Protein AF-A0A2S8F6R2-F1 (afdb_monomer)

pLDDT: mean 80.45, std 14.24, range [34.16, 96.56]

Organism: NCBI:txid124

Solvent-accessible surface area (backbone atoms only — not comparable to full-atom values): 13365 Å² total; per-residue (Å²): 133,87,76,82,74,72,84,76,57,43,38,61,32,48,63,32,41,79,46,94,55,20,59,65,24,49,53,52,47,49,57,50,33,59,76,77,39,70,86,57,85,72,84,76,94,60,59,67,66,36,65,48,80,45,80,49,92,98,43,44,41,36,42,38,22,19,43,91,84,46,80,76,32,35,37,45,46,37,28,36,61,67,45,47,78,42,73,46,61,96,62,60,44,61,36,51,95,82,35,47,77,44,57,53,79,76,81,82,58,41,21,42,36,41,69,46,76,52,68,39,51,29,91,94,37,79,88,42,76,29,25,41,31,41,34,42,34,34,26,47,74,60,91,79,35,62,34,48,33,29,34,41,33,29,25,88,67,45,68,53,79,68,46,55,47,75,49,80,44,70,91,53,101,48,34,30,42,31,36,22,39,58,91,44,94,58,64,80,45,61,33,38,54,34,78,93,77,73,41,48,54,57,68,50,62,35,82,91,76,31,30,39,34,36,57,28,75,74,58,65,83,79,41,50,81,49,50,52,58,81,76,74,82,128

InterPro domains:
  IPR028994 Integrin alpha, N-terminal [SSF69318] (51-135)

Nearest PDB structures (foldseek):
  5ezn-assembly2_G  TM=2.693E-01  e=4.589E-01  Plasmodium falciparum 3D7
  8chv-assembly1_A  TM=2.419E-01  e=1.115E+00  Homo sapiens

Radius of gyration: 20.23 Å; Cα contacts (8 Å, |Δi|>4): 463; chains: 1; bounding box: 57×32×63 Å

Mean predicted aligned error: 8.48 Å

Foldseek 3Di:
DDDPPDPDQLLVLLVCCPDPCNQVSLVNLQVVCVVPVVPALRDPPFGFPDWDWDDDPPWIKIWTDTDDDDHPFFFIWIATSSSDTQQAVVNPRGHDPVWDWADQQPPRFTWIFDWDFDWPADPVGNVHTDDGKIKTFTFTRDNVRWTLKIKIFQCVQCVPVQFKDWDWDPVDPHIKIFMDTNPDPDGPWIWTHDNVVRHTPGDQDAVVNRMGMDGTDDDVVRCCVSRDGPPPDD

Structure (mmCIF, N/CA/C/O backbone):
data_AF-A0A2S8F6R2-F1
#
_entry.id   AF-A0A2S8F6R2-F1
#
loop_
_atom_site.group_PDB
_atom_site.id
_atom_site.type_symbol
_atom_site.label_atom_id
_atom_site.label_alt_id
_atom_site.label_comp_id
_atom_site.label_asym_id
_atom_site.label_entity_id
_atom_site.label_seq_id
_atom_site.pdbx_PDB_ins_code
_atom_site.Cartn_x
_atom_site.Cartn_y
_atom_site.Cartn_z
_atom_site.occupancy
_atom_site.B_iso_or_equiv
_atom_site.auth_seq_id
_atom_site.auth_comp_id
_atom_site.auth_asym_id
_atom_site.auth_atom_id
_atom_site.pdbx_PDB_model_num
ATOM 1 N N . MET A 1 1 ? -1.418 -7.770 41.730 1.00 36.41 1 MET A N 1
ATOM 2 C CA . MET A 1 1 ? -2.292 -6.612 41.463 1.00 36.41 1 MET A CA 1
ATOM 3 C C . MET A 1 1 ? -3.294 -7.073 40.424 1.00 36.41 1 MET A C 1
ATOM 5 O O . MET A 1 1 ? -2.872 -7.394 39.326 1.00 36.41 1 MET A O 1
ATOM 9 N N . ASN A 1 2 ? -4.564 -7.228 40.801 1.00 35.25 2 ASN A N 1
ATOM 10 C CA . ASN A 1 2 ? -5.636 -7.590 39.874 1.00 35.25 2 ASN A CA 1
ATOM 11 C C . ASN A 1 2 ? -6.095 -6.315 39.169 1.00 35.25 2 ASN A C 1
ATOM 13 O O . ASN A 1 2 ? -6.869 -5.546 39.738 1.00 35.25 2 ASN A O 1
ATOM 17 N N . THR A 1 3 ? -5.603 -6.070 37.960 1.00 41.91 3 THR A N 1
ATOM 18 C CA . THR A 1 3 ? -6.272 -5.152 37.042 1.00 41.91 3 THR A CA 1
ATOM 19 C C . THR A 1 3 ? -7.443 -5.911 36.448 1.00 41.91 3 THR A C 1
ATOM 21 O O . THR A 1 3 ? -7.275 -6.893 35.735 1.00 41.91 3 THR A O 1
ATOM 24 N N . ASN A 1 4 ? -8.637 -5.492 36.839 1.00 41.50 4 ASN A N 1
ATOM 25 C CA . ASN A 1 4 ? -9.898 -5.941 36.286 1.00 41.50 4 ASN A CA 1
ATOM 26 C C . ASN A 1 4 ? -9.944 -5.454 34.824 1.00 41.50 4 ASN A C 1
ATOM 28 O O . ASN A 1 4 ? -10.427 -4.354 34.561 1.00 41.50 4 ASN A O 1
ATOM 32 N N . THR A 1 5 ? -9.347 -6.198 33.889 1.00 53.41 5 THR A N 1
ATOM 33 C CA . THR A 1 5 ? -9.513 -5.953 32.456 1.00 53.41 5 THR A CA 1
ATOM 34 C C . THR A 1 5 ? -10.952 -6.313 32.133 1.00 53.41 5 THR A C 1
ATOM 36 O O . THR A 1 5 ? -11.321 -7.479 32.001 1.00 53.41 5 THR A O 1
ATOM 39 N N . ALA A 1 6 ? -11.820 -5.303 32.100 1.00 59.00 6 ALA A N 1
ATOM 40 C CA . ALA A 1 6 ? -13.115 -5.468 31.469 1.00 59.00 6 ALA A CA 1
ATOM 41 C C . ALA A 1 6 ? -12.852 -6.044 30.073 1.00 59.00 6 ALA A C 1
ATOM 43 O O . ALA A 1 6 ? -12.057 -5.474 29.328 1.00 59.00 6 ALA A O 1
ATOM 44 N N . SER A 1 7 ? -13.460 -7.192 29.759 1.00 76.75 7 SER A N 1
ATOM 45 C CA . SER A 1 7 ? -13.408 -7.776 28.420 1.00 76.75 7 SER A CA 1
ATOM 46 C C . SER A 1 7 ? -13.854 -6.701 27.439 1.00 76.75 7 SER A C 1
ATOM 48 O O . SER A 1 7 ? -15.033 -6.343 27.420 1.00 76.75 7 SER A O 1
ATOM 50 N N . ILE A 1 8 ? -12.915 -6.134 26.685 1.00 89.19 8 ILE A N 1
ATOM 51 C CA . ILE A 1 8 ? -13.262 -5.149 25.671 1.00 89.19 8 ILE A CA 1
ATOM 52 C C . ILE A 1 8 ? -13.986 -5.869 24.531 1.00 89.19 8 ILE A C 1
ATOM 54 O O . ILE A 1 8 ? -13.706 -7.036 24.251 1.00 89.19 8 ILE A O 1
ATOM 58 N N . ASP A 1 9 ? -14.913 -5.180 23.875 1.00 93.94 9 ASP A N 1
ATOM 59 C CA . ASP A 1 9 ? -15.444 -5.620 22.588 1.00 93.94 9 ASP A CA 1
ATOM 60 C C . ASP A 1 9 ? -14.646 -4.897 21.492 1.00 93.94 9 ASP A C 1
ATOM 62 O O . ASP A 1 9 ? -14.840 -3.690 21.306 1.00 93.94 9 ASP A O 1
ATOM 66 N N . PRO A 1 10 ? -13.721 -5.581 20.793 1.00 94.69 10 PRO A N 1
ATOM 67 C CA . PRO A 1 10 ? -12.859 -4.933 19.811 1.00 94.69 10 PRO A CA 1
ATOM 68 C C . PRO A 1 10 ? -13.657 -4.308 18.657 1.00 94.69 10 PRO A C 1
ATOM 70 O O . PRO A 1 10 ? -13.281 -3.245 18.168 1.00 94.69 10 PRO A O 1
ATOM 73 N N . SER A 1 11 ? -14.811 -4.872 18.289 1.00 94.75 11 SER A N 1
ATOM 74 C CA . SER A 1 11 ? -15.668 -4.313 17.231 1.00 94.75 11 SER A CA 1
ATOM 75 C C . SER A 1 11 ? -16.268 -2.966 17.655 1.00 94.75 11 SER A C 1
ATOM 77 O O . SER A 1 11 ? -16.367 -2.026 16.863 1.00 94.75 11 SER A O 1
ATOM 79 N N . LEU A 1 12 ? -16.631 -2.840 18.936 1.00 95.19 12 LEU A N 1
ATOM 80 C CA . LEU A 1 12 ? -17.128 -1.586 19.501 1.00 95.19 12 LEU A CA 1
ATOM 81 C C . LEU A 1 12 ? -16.026 -0.523 19.584 1.00 95.19 12 LEU A C 1
ATOM 83 O O . LEU A 1 12 ? -16.288 0.654 19.333 1.00 95.19 12 LEU A O 1
ATOM 87 N N . GLU A 1 13 ? -14.801 -0.915 19.938 1.00 96.31 13 GLU A N 1
ATOM 88 C CA . GLU A 1 13 ? -13.676 0.023 19.979 1.00 96.31 13 GLU A CA 1
ATOM 89 C C . GLU A 1 13 ? -13.278 0.503 18.582 1.00 96.31 13 GLU A C 1
ATOM 91 O O . GLU A 1 13 ? -13.005 1.689 18.408 1.00 96.31 13 GLU A O 1
ATOM 96 N N . VAL A 1 14 ? -13.348 -0.359 17.565 1.00 95.94 14 VAL A N 1
ATOM 97 C CA . VAL A 1 14 ? -13.156 0.049 16.167 1.00 95.94 14 VAL A CA 1
ATOM 98 C C . VAL A 1 14 ? -14.156 1.126 15.753 1.00 95.94 14 VAL A C 1
ATOM 100 O O . VAL A 1 14 ? -13.766 2.142 15.181 1.00 95.94 14 VAL A O 1
ATOM 103 N N . ALA A 1 15 ? -15.437 0.975 16.101 1.00 94.75 15 ALA A N 1
ATOM 104 C CA . ALA A 1 15 ? -16.441 1.995 15.802 1.00 94.75 15 ALA A CA 1
ATOM 105 C C . ALA A 1 15 ? -16.117 3.360 16.450 1.00 94.75 15 ALA A C 1
ATOM 107 O O . ALA A 1 15 ? -16.406 4.409 15.870 1.00 94.75 15 ALA A O 1
ATOM 108 N N . ARG A 1 16 ? -15.469 3.361 17.624 1.00 96.56 16 ARG A N 1
ATOM 109 C CA . ARG A 1 16 ? -15.026 4.574 18.337 1.00 96.56 16 ARG A CA 1
ATOM 110 C C . ARG A 1 16 ? -13.774 5.222 17.738 1.00 96.56 16 ARG A C 1
ATOM 112 O O . ARG A 1 16 ? -13.464 6.360 18.075 1.00 96.56 16 ARG A O 1
ATOM 119 N N . LEU A 1 17 ? -13.065 4.570 16.816 1.00 94.94 17 LEU A N 1
ATOM 120 C CA . LEU A 1 17 ? -11.937 5.200 16.115 1.00 94.94 17 LEU A CA 1
ATOM 121 C C . LEU A 1 17 ? -12.374 6.393 15.247 1.00 94.94 17 LEU A C 1
ATOM 123 O O . LEU A 1 17 ? -11.580 7.295 14.985 1.00 94.94 17 LEU A O 1
ATOM 127 N N . LEU A 1 18 ? -13.643 6.432 14.833 1.00 95.06 18 LEU A N 1
ATOM 128 C CA . LEU A 1 18 ? -14.213 7.526 14.040 1.00 95.06 18 LEU A CA 1
ATOM 129 C C . LEU A 1 18 ? -14.771 8.678 14.893 1.00 95.06 18 LEU A C 1
ATOM 131 O O . LEU A 1 18 ? -15.267 9.664 14.349 1.00 95.06 18 LEU A O 1
ATOM 135 N N . THR A 1 19 ? -14.698 8.585 16.221 1.00 94.56 19 THR A N 1
ATOM 136 C CA . THR A 1 19 ? -15.265 9.572 17.148 1.00 94.56 19 THR A CA 1
ATOM 137 C C . THR A 1 19 ? -14.156 10.405 17.818 1.00 94.56 19 THR A C 1
ATOM 139 O O . THR A 1 19 ? -12.962 10.214 17.537 1.00 94.56 19 THR A O 1
ATOM 142 N N . PRO A 1 20 ? -14.496 11.385 18.678 1.00 94.50 20 PRO A N 1
ATOM 143 C CA . PRO A 1 20 ? -13.504 12.084 19.497 1.00 94.50 20 PRO A CA 1
ATOM 144 C C . PRO A 1 20 ? -12.752 11.166 20.477 1.00 94.50 20 PRO A C 1
ATOM 146 O O . PRO A 1 20 ? -11.637 11.487 20.872 1.00 94.50 20 PRO A O 1
ATOM 149 N N . GLU A 1 21 ? -13.309 10.004 20.835 1.00 94.31 21 GLU A N 1
ATOM 150 C CA . GLU A 1 21 ? -12.678 9.025 21.733 1.00 94.31 21 GLU A CA 1
ATOM 151 C C . GLU A 1 21 ? -11.607 8.142 21.058 1.00 94.31 21 GLU A C 1
ATOM 153 O O . GLU A 1 21 ? -11.100 7.207 21.687 1.00 94.31 21 GLU A O 1
ATOM 158 N N . ARG A 1 22 ? -11.239 8.428 19.799 1.00 93.25 22 ARG A N 1
ATOM 159 C CA . ARG A 1 22 ? -10.349 7.587 18.978 1.00 93.25 22 ARG A CA 1
ATOM 160 C C . ARG A 1 22 ? -9.043 7.188 19.656 1.00 93.25 22 ARG A C 1
ATOM 162 O O . ARG A 1 22 ? -8.632 6.042 19.533 1.00 93.25 22 ARG A O 1
ATOM 169 N N . GLN A 1 23 ? -8.407 8.105 20.388 1.00 93.00 23 GLN A N 1
ATOM 170 C CA . GLN A 1 23 ? -7.115 7.848 21.023 1.00 93.00 23 GLN A CA 1
ATOM 171 C C . GLN A 1 23 ? -7.257 6.777 22.111 1.00 93.00 23 GLN A C 1
ATOM 173 O O . GLN A 1 23 ? -6.536 5.784 22.111 1.00 93.00 23 GLN A O 1
ATOM 178 N N . SER A 1 24 ? -8.251 6.925 22.990 1.00 93.94 24 SER A N 1
ATOM 179 C CA . SER A 1 24 ? -8.519 5.942 24.043 1.00 93.94 24 SER A CA 1
ATOM 180 C C . SER A 1 24 ? -9.049 4.617 23.488 1.00 93.94 24 SER A C 1
ATOM 182 O O . SER A 1 24 ? -8.791 3.567 24.069 1.00 93.94 24 SER A O 1
ATOM 184 N N . ALA A 1 25 ? -9.801 4.645 22.382 1.00 94.56 25 ALA A N 1
ATOM 185 C CA . ALA A 1 25 ? -10.230 3.431 21.688 1.00 94.56 25 ALA A CA 1
ATOM 186 C C . ALA A 1 25 ? -9.036 2.671 21.092 1.00 94.56 25 ALA A C 1
ATOM 188 O O . ALA A 1 25 ? -8.913 1.465 21.298 1.00 94.56 25 ALA A O 1
ATOM 189 N N . TYR A 1 26 ? -8.115 3.385 20.438 1.00 92.88 26 TYR A N 1
ATOM 190 C CA . TYR A 1 26 ? -6.874 2.823 19.916 1.00 92.88 26 TYR A CA 1
ATOM 191 C C . TYR A 1 26 ? -6.009 2.214 21.024 1.00 92.88 26 TYR A C 1
ATOM 193 O O . TYR A 1 26 ? -5.506 1.109 20.866 1.00 92.88 26 TYR A O 1
ATOM 201 N N . GLU A 1 27 ? -5.868 2.881 22.171 1.00 92.19 27 GLU A N 1
ATOM 202 C CA . GLU A 1 27 ? -5.110 2.353 23.313 1.00 92.19 27 GLU A CA 1
ATOM 203 C C . GLU A 1 27 ? -5.687 1.036 23.847 1.00 92.19 27 GLU A C 1
ATOM 205 O O . GLU A 1 27 ? -4.926 0.095 24.077 1.00 92.19 27 GLU A O 1
ATOM 210 N N . ARG A 1 28 ? -7.018 0.930 23.964 1.00 93.19 28 ARG A N 1
ATOM 211 C CA . ARG A 1 28 ? -7.691 -0.317 24.366 1.00 93.19 28 ARG A CA 1
ATOM 212 C C . ARG A 1 28 ? -7.526 -1.421 23.325 1.00 93.19 28 ARG A C 1
ATOM 214 O O . ARG A 1 28 ? -7.197 -2.550 23.681 1.00 93.19 28 ARG A O 1
ATOM 221 N N . LEU A 1 29 ? -7.710 -1.101 22.043 1.00 93.06 29 LEU A N 1
ATOM 222 C CA . LEU A 1 29 ? -7.451 -2.044 20.951 1.00 93.06 29 LEU A CA 1
ATOM 223 C C . LEU A 1 29 ? -6.006 -2.536 20.977 1.00 93.06 29 LEU A C 1
ATOM 225 O O . LEU A 1 29 ? -5.766 -3.729 20.833 1.00 93.06 29 LEU A O 1
ATOM 229 N N . ARG A 1 30 ? -5.053 -1.640 21.236 1.00 90.19 30 ARG A N 1
ATOM 230 C CA . ARG A 1 30 ? -3.633 -1.963 21.333 1.00 90.19 30 ARG A CA 1
ATOM 231 C C . ARG A 1 30 ? -3.338 -2.958 22.446 1.00 90.19 30 ARG A C 1
ATOM 233 O O . ARG A 1 30 ? -2.611 -3.918 22.212 1.00 90.19 30 ARG A O 1
ATOM 240 N N . GLU A 1 31 ? -3.890 -2.741 23.636 1.00 90.06 31 GLU A N 1
ATOM 241 C CA . GLU A 1 31 ? -3.784 -3.691 24.752 1.00 90.06 31 GLU A CA 1
ATOM 242 C C . GLU A 1 31 ? -4.348 -5.062 24.366 1.00 90.06 31 GLU A C 1
ATOM 244 O O . GLU A 1 31 ? -3.690 -6.083 24.558 1.00 90.06 31 GLU A O 1
ATOM 249 N N . TRP A 1 32 ? -5.513 -5.085 23.720 1.00 91.75 32 TRP A N 1
ATOM 250 C CA . TRP A 1 32 ? -6.118 -6.326 23.249 1.00 91.75 32 TRP A CA 1
ATOM 251 C C . TRP A 1 32 ? -5.303 -7.018 22.149 1.00 91.75 32 TRP A C 1
ATOM 253 O O . TRP A 1 32 ? -5.191 -8.244 22.165 1.00 91.75 32 TRP A O 1
ATOM 263 N N . TRP A 1 33 ? -4.683 -6.275 21.227 1.00 91.75 33 TRP A N 1
ATOM 264 C CA . TRP A 1 33 ? -3.782 -6.833 20.213 1.00 91.75 33 TRP A CA 1
ATOM 265 C C . TRP A 1 33 ? -2.551 -7.478 20.833 1.00 91.75 33 TRP A C 1
ATOM 267 O O . TRP A 1 33 ? -2.193 -8.573 20.418 1.00 91.75 33 TRP A O 1
ATOM 277 N N . PHE A 1 34 ? -1.944 -6.869 21.853 1.00 88.56 34 PHE A N 1
ATOM 278 C CA . PHE A 1 34 ? -0.812 -7.488 22.548 1.00 88.56 34 PHE A CA 1
ATOM 279 C C . PHE A 1 34 ? -1.158 -8.863 23.135 1.00 88.56 34 PHE A C 1
ATOM 281 O O . PHE A 1 34 ? -0.314 -9.755 23.143 1.00 88.56 34 PHE A O 1
ATOM 288 N N . GLU A 1 35 ? -2.394 -9.047 23.598 1.00 89.44 35 GLU A N 1
ATOM 289 C CA . GLU A 1 35 ? -2.854 -10.314 24.171 1.00 89.44 35 GLU A CA 1
ATOM 290 C C . GLU A 1 35 ? -3.314 -11.327 23.109 1.00 89.44 35 GLU A C 1
ATOM 292 O O . GLU A 1 35 ? -3.094 -12.527 23.266 1.00 89.44 35 GLU A O 1
ATOM 297 N N . ASN A 1 36 ? -3.956 -10.863 22.031 1.00 90.94 36 ASN A N 1
ATOM 298 C CA . ASN A 1 36 ? -4.691 -11.725 21.093 1.00 90.94 36 ASN A CA 1
ATOM 299 C C . ASN A 1 36 ? -4.039 -11.844 19.707 1.00 90.94 36 ASN A C 1
ATOM 301 O O . ASN A 1 36 ? -4.395 -12.732 18.933 1.00 90.94 36 ASN A O 1
ATOM 305 N N . GLN A 1 37 ? -3.107 -10.951 19.376 1.00 89.62 37 GLN A N 1
ATOM 306 C CA . GLN A 1 37 ? -2.369 -10.883 18.112 1.00 89.62 37 GLN A CA 1
ATOM 307 C C . GLN A 1 37 ? -0.906 -10.457 18.369 1.00 89.62 37 GLN A C 1
ATOM 309 O O . GLN A 1 37 ? -0.469 -9.418 17.872 1.00 89.62 37 GLN A O 1
ATOM 314 N N . PRO A 1 38 ? -0.128 -11.238 19.143 1.00 82.69 38 PRO A N 1
ATOM 315 C CA . PRO A 1 38 ? 1.209 -10.838 19.596 1.00 82.69 38 PRO A CA 1
ATOM 316 C C . PRO A 1 38 ? 2.221 -10.617 18.460 1.00 82.69 38 PRO A C 1
ATOM 318 O O . PRO A 1 38 ? 3.185 -9.879 18.641 1.00 82.69 38 PRO A O 1
ATOM 321 N N . ASP A 1 39 ? 1.989 -11.224 17.293 1.00 83.56 39 ASP A N 1
ATOM 322 C CA . ASP A 1 39 ? 2.845 -11.089 16.109 1.00 83.56 39 ASP A CA 1
ATOM 323 C C . ASP A 1 39 ? 2.406 -9.950 15.171 1.00 83.56 39 ASP A C 1
ATOM 325 O O . ASP A 1 39 ? 3.057 -9.696 14.155 1.00 83.56 39 ASP A O 1
ATOM 329 N N . ALA A 1 40 ? 1.290 -9.272 15.463 1.00 80.81 40 ALA A N 1
ATOM 330 C CA . ALA A 1 40 ? 0.812 -8.193 14.613 1.00 80.81 40 ALA A CA 1
ATOM 331 C C . ALA A 1 40 ? 1.720 -6.955 14.734 1.00 80.81 40 ALA A C 1
ATOM 333 O O . ALA A 1 40 ? 2.134 -6.588 15.838 1.00 80.81 40 ALA A O 1
ATOM 334 N N . PRO A 1 41 ? 2.010 -6.260 13.620 1.00 76.94 41 PRO A N 1
ATOM 335 C CA . PRO A 1 41 ? 2.732 -4.998 13.666 1.00 76.94 41 PRO A CA 1
ATOM 336 C C . PRO A 1 41 ? 1.848 -3.931 14.326 1.00 76.94 41 PRO A C 1
ATOM 338 O O . PRO A 1 41 ? 0.845 -3.496 13.766 1.00 76.94 41 PRO A O 1
ATOM 341 N N . ILE A 1 42 ? 2.224 -3.507 15.532 1.00 72.38 42 ILE A N 1
ATOM 342 C CA . ILE A 1 42 ? 1.486 -2.521 16.331 1.00 72.38 42 ILE A CA 1
ATOM 343 C C . ILE A 1 42 ? 2.221 -1.174 16.290 1.00 72.38 42 ILE A C 1
ATOM 345 O O . ILE A 1 42 ? 3.433 -1.122 16.504 1.00 72.38 42 ILE A O 1
ATOM 349 N N . LEU A 1 43 ? 1.500 -0.062 16.081 1.00 73.06 43 LEU A N 1
ATOM 350 C CA . LEU A 1 43 ? 2.100 1.275 16.184 1.00 73.06 43 LEU A CA 1
ATOM 351 C C . LEU A 1 43 ? 2.348 1.601 17.662 1.00 73.06 43 LEU A C 1
ATOM 353 O O . LEU A 1 43 ? 1.410 1.769 18.454 1.00 73.06 43 LEU A O 1
ATOM 357 N N . SER A 1 44 ? 3.618 1.677 18.055 1.00 64.06 44 SER A N 1
ATOM 358 C CA . SER A 1 44 ? 4.005 1.964 19.435 1.00 64.06 44 SER A CA 1
ATOM 359 C C . SER A 1 44 ? 3.794 3.441 19.776 1.00 64.06 44 SER A C 1
ATOM 361 O O . SER A 1 44 ? 4.372 4.314 19.130 1.00 64.06 44 SER A O 1
ATOM 363 N N . GLY A 1 45 ? 3.012 3.717 20.827 1.00 64.38 45 GLY A N 1
ATOM 364 C CA . GLY A 1 45 ? 3.053 4.984 21.577 1.00 64.38 45 GLY A CA 1
ATOM 365 C C . GLY A 1 45 ? 2.750 6.282 20.817 1.00 64.38 45 GLY A C 1
ATOM 366 O O . GLY A 1 45 ? 3.038 7.346 21.352 1.00 64.38 45 GLY A O 1
ATOM 367 N N . SER A 1 46 ? 2.204 6.212 19.601 1.00 73.12 46 SER A N 1
ATOM 368 C CA . SER A 1 46 ? 1.979 7.383 18.745 1.00 73.12 46 SER A CA 1
ATOM 369 C C . SER A 1 46 ? 0.548 7.915 18.878 1.00 73.12 46 SER A C 1
ATOM 371 O O . SER A 1 46 ? -0.395 7.136 19.021 1.00 73.12 46 SER A O 1
ATOM 373 N N . GLU A 1 47 ? 0.397 9.240 18.845 1.00 87.56 47 GLU A N 1
ATOM 374 C CA . GLU A 1 47 ? -0.902 9.921 18.810 1.00 87.56 47 GLU A CA 1
ATOM 375 C C . GLU A 1 47 ? -1.601 9.656 17.470 1.00 87.56 47 GLU A C 1
ATOM 377 O O . GLU A 1 47 ? -0.982 9.760 16.405 1.00 87.56 47 GLU A O 1
ATOM 382 N N . ILE A 1 48 ? -2.889 9.307 17.522 1.00 88.88 48 ILE A N 1
ATOM 383 C CA . ILE A 1 48 ? -3.707 9.087 16.330 1.00 88.88 48 ILE A CA 1
ATOM 384 C C . ILE A 1 48 ? -4.124 10.434 15.748 1.00 88.88 48 ILE A C 1
ATOM 386 O O . ILE A 1 48 ? -5.034 11.094 16.254 1.00 88.88 48 ILE A O 1
ATOM 390 N N . GLY A 1 49 ? -3.493 10.814 14.639 1.00 85.44 49 GLY A N 1
ATOM 391 C CA . GLY A 1 49 ? -3.832 12.035 13.914 1.00 85.44 49 GLY A CA 1
ATOM 392 C C . GLY A 1 49 ? -5.125 11.881 13.116 1.00 85.44 49 GLY A C 1
ATOM 393 O O . GLY A 1 49 ? -5.991 12.762 13.125 1.00 85.44 49 GLY A O 1
ATOM 394 N N . HIS A 1 50 ? -5.299 10.742 12.441 1.00 89.25 50 HIS A N 1
ATOM 395 C CA . HIS A 1 50 ? -6.400 10.560 11.502 1.00 89.25 50 HIS A CA 1
ATOM 396 C C . HIS A 1 50 ? -6.852 9.099 11.373 1.00 89.25 50 HIS A C 1
ATOM 398 O O . HIS A 1 50 ? -6.058 8.182 11.547 1.00 89.25 50 HIS A O 1
ATOM 404 N N . VAL A 1 51 ? -8.137 8.887 11.071 1.00 92.94 51 VAL A N 1
ATOM 405 C CA . VAL A 1 51 ? -8.704 7.564 10.780 1.00 92.94 51 VAL A CA 1
ATOM 406 C C . VAL A 1 51 ? -9.648 7.684 9.592 1.00 92.94 51 VAL A C 1
ATOM 408 O O . VAL A 1 51 ? -10.525 8.550 9.590 1.00 92.94 51 VAL A O 1
ATOM 411 N N . GLU A 1 52 ? -9.485 6.799 8.617 1.00 94.62 52 GLU A N 1
ATOM 412 C CA . GLU A 1 52 ? -10.360 6.668 7.451 1.00 94.62 52 GLU A CA 1
ATOM 413 C C . GLU A 1 52 ? -11.057 5.310 7.462 1.00 94.62 52 GLU A C 1
ATOM 415 O O . GLU A 1 52 ? -10.541 4.340 8.017 1.00 94.62 52 GLU A O 1
ATOM 420 N N . LYS A 1 53 ? -12.251 5.251 6.870 1.00 96.06 53 LYS A N 1
ATOM 421 C CA . LYS A 1 53 ? -13.070 4.043 6.766 1.00 96.06 53 LYS A CA 1
ATOM 42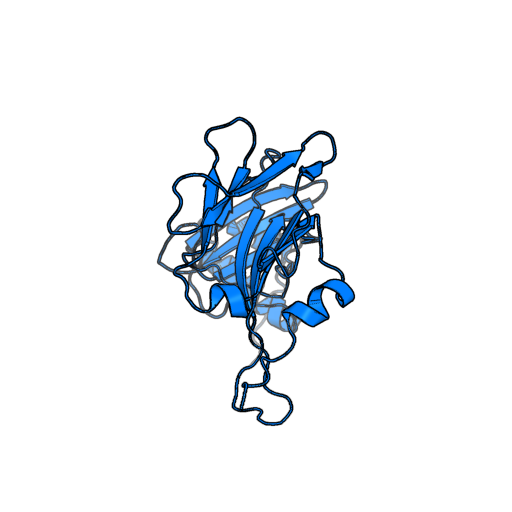2 C C . LYS A 1 53 ? -13.325 3.761 5.292 1.00 96.06 53 LYS A C 1
ATOM 424 O O . LYS A 1 53 ? -13.848 4.633 4.601 1.00 96.06 53 LYS A O 1
ATOM 429 N N . TYR A 1 54 ? -13.033 2.538 4.870 1.00 95.50 54 TYR A N 1
ATOM 430 C CA . TYR A 1 54 ? -13.282 2.041 3.524 1.00 95.50 54 TYR A CA 1
ATOM 431 C C . TYR A 1 54 ? -14.116 0.770 3.597 1.00 95.50 54 TYR A C 1
ATOM 433 O O . TYR A 1 54 ? -13.804 -0.136 4.368 1.00 95.50 54 TYR A O 1
ATOM 441 N N . ASP A 1 55 ? -15.189 0.725 2.815 1.00 94.12 55 ASP A N 1
ATOM 442 C CA . ASP A 1 55 ? -15.983 -0.482 2.612 1.00 94.12 55 ASP A CA 1
ATOM 443 C C . ASP A 1 55 ? -15.479 -1.122 1.309 1.00 94.12 55 ASP A C 1
ATOM 445 O O . ASP A 1 55 ? -15.592 -0.529 0.238 1.00 94.12 55 ASP A O 1
ATOM 449 N N . VAL A 1 56 ? -14.826 -2.275 1.436 1.00 89.25 56 VAL A N 1
ATOM 450 C CA . VAL A 1 56 ? -14.067 -2.961 0.388 1.00 89.25 56 VAL A CA 1
ATOM 451 C C . VAL A 1 56 ? -14.645 -4.356 0.223 1.00 89.25 56 VAL A C 1
ATOM 453 O O . VAL A 1 56 ? -14.538 -5.185 1.129 1.00 89.25 56 VAL A O 1
ATOM 456 N N . ASP A 1 57 ? -15.276 -4.603 -0.922 1.00 85.50 57 ASP A N 1
ATOM 457 C CA . ASP A 1 57 ? -16.100 -5.792 -1.152 1.00 85.50 57 ASP A CA 1
ATOM 458 C C . ASP A 1 57 ? -17.143 -5.980 -0.022 1.00 85.50 57 ASP A C 1
ATOM 460 O O . ASP A 1 57 ? -17.971 -5.099 0.215 1.00 85.50 57 ASP A O 1
ATOM 464 N N . ASP A 1 58 ? -17.092 -7.107 0.695 1.00 86.44 58 ASP A N 1
ATOM 465 C CA . ASP A 1 58 ? -17.988 -7.449 1.811 1.00 86.44 58 ASP A CA 1
ATOM 466 C C . ASP A 1 58 ? -17.416 -7.068 3.193 1.00 86.44 58 ASP A C 1
ATOM 468 O O . ASP A 1 58 ? -17.922 -7.503 4.233 1.00 86.44 58 ASP A O 1
ATOM 472 N N . GLU A 1 59 ? -16.335 -6.286 3.237 1.00 89.75 59 GLU A N 1
ATOM 473 C CA . GLU A 1 59 ? -15.603 -5.983 4.465 1.00 89.75 59 GLU A CA 1
ATOM 474 C C . GLU A 1 59 ? -15.401 -4.484 4.680 1.00 89.75 59 GLU A C 1
ATOM 476 O O . GLU A 1 59 ? -15.372 -3.685 3.753 1.00 89.75 59 GLU A O 1
ATOM 481 N N . THR A 1 60 ? -15.218 -4.088 5.938 1.00 94.38 60 THR A N 1
ATOM 482 C CA . THR A 1 60 ? -14.828 -2.720 6.284 1.00 94.38 60 THR A CA 1
ATOM 483 C C . THR A 1 60 ? -13.402 -2.722 6.810 1.00 94.38 60 THR A C 1
ATOM 485 O O . THR A 1 60 ? -13.094 -3.442 7.766 1.00 94.38 60 THR A O 1
ATOM 488 N N . ILE A 1 61 ? -12.566 -1.859 6.236 1.00 95.62 61 ILE A N 1
ATOM 489 C CA . ILE A 1 61 ? -11.208 -1.571 6.690 1.00 95.62 61 ILE A CA 1
ATOM 490 C C . ILE A 1 61 ? -11.142 -0.150 7.249 1.00 95.62 61 ILE A C 1
ATOM 492 O O . ILE A 1 61 ? -11.564 0.822 6.622 1.00 95.62 61 ILE A O 1
ATOM 496 N N . TYR A 1 62 ? -10.576 -0.037 8.441 1.00 95.69 62 TYR A N 1
ATOM 497 C CA . TYR A 1 62 ? -10.235 1.207 9.107 1.00 95.69 62 TYR A CA 1
ATOM 498 C C . TYR A 1 62 ? -8.738 1.434 8.938 1.00 95.69 62 TYR A C 1
ATOM 500 O O . TYR A 1 62 ? -7.933 0.594 9.341 1.00 95.69 62 TYR A O 1
ATOM 508 N N . VAL A 1 63 ? -8.366 2.563 8.346 1.00 94.12 63 VAL A N 1
ATOM 509 C CA . VAL A 1 63 ? -6.971 2.965 8.162 1.00 94.12 63 VAL A CA 1
ATOM 510 C C . VAL A 1 63 ? -6.648 4.021 9.199 1.00 94.12 63 VAL A C 1
ATOM 512 O O . VAL A 1 63 ? -7.227 5.104 9.203 1.00 94.12 63 VAL A O 1
ATOM 515 N N . ILE A 1 64 ? -5.744 3.682 10.103 1.00 92.69 64 ILE A N 1
ATOM 516 C CA . ILE A 1 64 ? -5.342 4.508 11.232 1.00 92.69 64 ILE A CA 1
ATOM 517 C C . ILE A 1 64 ? -3.988 5.127 10.902 1.00 92.69 64 ILE A C 1
ATOM 519 O O . ILE A 1 64 ? -3.023 4.399 10.679 1.00 92.69 64 ILE A O 1
ATOM 523 N N . PHE A 1 65 ? -3.916 6.454 10.926 1.00 90.44 65 PHE A N 1
ATOM 524 C CA . PHE A 1 65 ? -2.696 7.230 10.732 1.00 90.44 65 PHE A CA 1
ATOM 525 C C . PHE A 1 65 ? -2.261 7.880 12.049 1.00 90.44 65 PHE A C 1
ATOM 527 O O . PHE A 1 65 ? -3.066 8.485 12.768 1.00 90.44 65 PHE A O 1
ATOM 534 N N . SER A 1 66 ? -0.972 7.781 12.357 1.00 87.25 66 SER A N 1
ATOM 535 C CA . SER A 1 66 ? -0.352 8.312 13.572 1.00 87.25 66 SER A CA 1
ATOM 536 C C . SER A 1 66 ? 0.901 9.130 13.255 1.00 87.25 66 SER A C 1
ATOM 538 O O . SER A 1 66 ? 1.668 8.773 12.361 1.00 87.25 66 SER A O 1
ATOM 540 N N . GLY A 1 67 ? 1.134 10.204 14.013 1.00 77.88 67 GLY A N 1
ATOM 541 C CA . GLY A 1 67 ? 2.255 11.129 13.793 1.00 77.88 67 GLY A CA 1
ATOM 542 C C . GLY A 1 67 ? 1.827 12.555 13.420 1.00 77.88 67 GLY A C 1
ATOM 543 O O . GLY A 1 67 ? 0.663 12.821 13.137 1.00 77.88 67 GLY A O 1
ATOM 544 N N . ALA A 1 68 ? 2.781 13.493 13.484 1.00 56.34 68 ALA A N 1
ATOM 545 C CA . ALA A 1 68 ? 2.518 14.938 13.536 1.00 56.34 68 ALA A CA 1
ATOM 546 C C . ALA A 1 68 ? 2.565 15.685 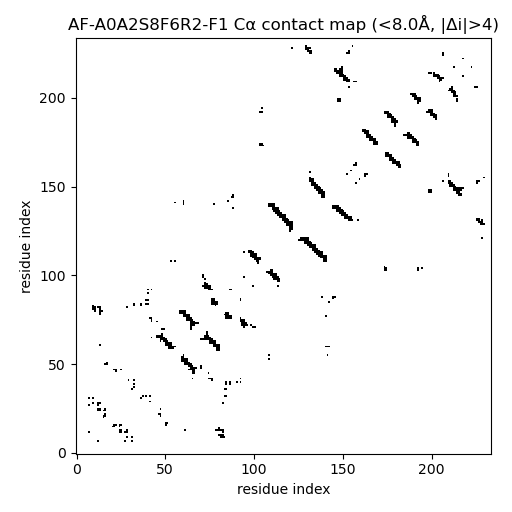12.184 1.00 56.34 68 ALA A C 1
ATOM 548 O O . ALA A 1 68 ? 2.226 16.867 12.148 1.00 56.34 68 ALA A O 1
ATOM 549 N N . ASN A 1 69 ? 2.990 15.042 11.088 1.00 56.38 69 ASN A N 1
ATOM 550 C CA . ASN A 1 69 ? 3.427 15.768 9.882 1.00 56.38 69 ASN A CA 1
ATOM 551 C C . ASN A 1 69 ? 2.418 15.814 8.721 1.00 56.38 69 ASN A C 1
ATOM 553 O O . ASN A 1 69 ? 2.636 16.539 7.757 1.00 56.38 69 ASN A O 1
ATOM 557 N N . GLY A 1 70 ? 1.269 15.147 8.819 1.00 55.00 70 GLY A N 1
ATOM 558 C CA . GLY A 1 70 ? 0.251 15.203 7.773 1.00 55.00 70 GLY A CA 1
ATOM 559 C C . GLY A 1 70 ? -0.848 14.171 7.976 1.00 55.00 70 GLY A C 1
ATOM 560 O O . GLY A 1 70 ? -0.783 13.351 8.886 1.00 55.00 70 GLY A O 1
ATOM 561 N N . LYS A 1 71 ? -1.878 14.209 7.122 1.00 65.31 71 LYS A N 1
ATOM 562 C CA . LYS A 1 71 ? -3.008 13.265 7.184 1.00 65.31 71 LYS A CA 1
ATOM 563 C C . LYS A 1 71 ? -2.576 11.818 6.887 1.00 65.31 71 LYS A C 1
ATOM 565 O O . LYS A 1 71 ? -3.203 10.902 7.407 1.00 65.31 71 LYS A O 1
ATOM 570 N N . HIS A 1 72 ? -1.525 11.635 6.076 1.00 76.38 72 HIS A N 1
ATOM 571 C CA . HIS A 1 72 ? -1.114 10.351 5.484 1.00 76.38 72 HIS A CA 1
ATOM 572 C C . HIS A 1 72 ? 0.401 10.073 5.551 1.00 76.38 72 HIS A C 1
ATOM 574 O O . HIS A 1 72 ? 0.909 9.263 4.786 1.00 76.38 72 HIS A O 1
ATOM 580 N N . GLU A 1 73 ? 1.127 10.732 6.454 1.00 79.56 73 GLU A N 1
ATOM 581 C CA . GLU A 1 73 ? 2.547 10.456 6.723 1.00 79.56 73 GLU A CA 1
ATOM 582 C C . GLU A 1 73 ? 2.709 9.910 8.144 1.00 79.56 73 GLU A C 1
ATOM 584 O O . GLU A 1 73 ? 1.964 10.290 9.051 1.00 79.56 73 GLU A O 1
ATOM 589 N N . GLY A 1 74 ? 3.704 9.051 8.356 1.00 84.75 74 GLY A N 1
ATOM 590 C CA . GLY A 1 74 ? 3.979 8.443 9.652 1.00 84.75 74 GLY A CA 1
ATOM 591 C C . GLY A 1 74 ? 3.410 7.035 9.794 1.00 84.75 74 GLY A C 1
ATOM 592 O O . GLY A 1 74 ? 3.334 6.270 8.836 1.00 84.75 74 GLY A O 1
ATOM 593 N N . GLY A 1 75 ? 3.066 6.651 11.020 1.00 88.38 75 GLY A N 1
ATOM 594 C CA . GLY A 1 75 ? 2.639 5.289 11.316 1.00 88.38 75 GLY A CA 1
ATOM 595 C C . GLY A 1 75 ? 1.259 4.991 10.736 1.00 88.38 75 GLY A C 1
ATOM 596 O O . GLY A 1 75 ? 0.326 5.747 10.996 1.00 88.38 75 GLY A O 1
ATOM 597 N N . ILE A 1 76 ? 1.118 3.881 10.015 1.00 90.19 76 ILE A N 1
ATOM 598 C CA . ILE A 1 76 ? -0.135 3.428 9.401 1.00 90.19 76 ILE A CA 1
ATOM 599 C C . ILE A 1 76 ? -0.507 2.024 9.901 1.00 90.19 76 ILE A C 1
ATOM 601 O O . ILE A 1 76 ? 0.336 1.132 9.993 1.00 90.19 76 ILE A O 1
ATOM 605 N N . CYS A 1 77 ? -1.777 1.812 10.238 1.00 91.62 77 CYS A N 1
ATOM 606 C CA . CYS A 1 77 ? -2.309 0.513 10.649 1.00 91.62 77 CYS A CA 1
ATOM 607 C C . CYS A 1 77 ? -3.676 0.269 10.008 1.00 91.62 77 CYS A C 1
ATOM 609 O O . CYS A 1 77 ? -4.511 1.170 9.974 1.00 91.62 77 CYS A O 1
ATOM 611 N N . LEU A 1 78 ? -3.905 -0.945 9.508 1.00 93.62 78 LEU A N 1
ATOM 612 C CA . LEU A 1 78 ? -5.184 -1.360 8.940 1.00 93.62 78 LEU A CA 1
ATOM 613 C C . LEU A 1 78 ? -5.867 -2.278 9.945 1.00 93.62 78 LEU A C 1
ATOM 615 O O . LEU A 1 78 ? -5.258 -3.221 10.447 1.00 93.62 78 LEU A O 1
ATOM 619 N N . VAL A 1 79 ? -7.132 -2.006 10.230 1.00 94.31 79 VAL A N 1
ATOM 620 C CA . VAL A 1 79 ? -7.930 -2.762 11.194 1.00 94.31 79 VAL A CA 1
ATOM 621 C C . VAL A 1 79 ? -9.267 -3.102 10.559 1.00 94.31 79 VAL A C 1
ATOM 623 O O . VAL A 1 79 ? -9.890 -2.245 9.941 1.00 94.31 79 VAL A O 1
ATOM 626 N N . ASP A 1 80 ? -9.715 -4.345 10.678 1.00 94.19 80 ASP A N 1
ATOM 627 C CA . ASP A 1 80 ? -11.037 -4.727 10.180 1.00 94.19 80 ASP A CA 1
ATOM 628 C C . ASP A 1 80 ? -12.167 -4.375 11.164 1.00 94.19 80 ASP A C 1
ATOM 630 O O . ASP A 1 80 ? -11.935 -3.978 12.307 1.00 94.19 80 ASP A O 1
ATOM 634 N N . SER A 1 81 ? -13.420 -4.551 10.743 1.00 94.62 81 SER A N 1
ATOM 635 C CA . SER A 1 81 ? -14.600 -4.296 11.586 1.00 94.62 81 SER A CA 1
ATOM 636 C C . SER A 1 81 ? -14.684 -5.144 12.862 1.00 94.62 81 SER A C 1
ATOM 638 O O . SER A 1 81 ? -15.414 -4.777 13.781 1.00 94.62 81 SER A O 1
ATOM 640 N N . THR A 1 82 ? -13.943 -6.253 12.947 1.00 93.88 82 THR A N 1
ATOM 641 C CA . THR A 1 82 ? -13.865 -7.108 14.145 1.00 93.88 82 THR A CA 1
ATOM 642 C C . THR A 1 82 ? -12.758 -6.673 15.106 1.00 93.88 82 THR A C 1
ATOM 644 O O . THR A 1 82 ? -12.594 -7.257 16.177 1.00 93.88 82 THR A O 1
ATOM 647 N N . GLY A 1 83 ? -11.984 -5.655 14.724 1.00 93.38 83 GLY A N 1
ATOM 648 C CA . GLY A 1 83 ? -10.837 -5.155 15.466 1.00 93.38 83 GLY A CA 1
ATOM 649 C C . GLY A 1 83 ? -9.567 -5.960 15.279 1.00 93.38 83 GLY A C 1
ATOM 650 O O . GLY A 1 83 ? -8.633 -5.767 16.051 1.00 93.38 83 GLY A O 1
ATOM 651 N N . LYS A 1 84 ? -9.474 -6.833 14.273 1.00 92.44 84 LYS A N 1
ATOM 652 C CA . LYS A 1 84 ? -8.205 -7.498 13.957 1.00 92.44 84 LYS A CA 1
ATOM 653 C C . LYS A 1 84 ? -7.303 -6.588 13.141 1.00 92.44 84 LYS A C 1
ATOM 655 O O . LYS A 1 84 ? -7.782 -5.886 12.253 1.00 92.44 84 LYS A O 1
ATOM 660 N N . ILE A 1 85 ? -6.001 -6.628 13.430 1.00 91.38 85 ILE A N 1
ATOM 661 C CA . ILE A 1 85 ? -5.020 -5.939 12.595 1.00 91.38 85 ILE A CA 1
ATOM 662 C C . ILE A 1 85 ? -4.908 -6.722 11.296 1.00 91.38 85 ILE A C 1
ATOM 664 O O . ILE A 1 85 ? -4.733 -7.940 11.291 1.00 91.38 85 ILE A O 1
ATOM 668 N N . ASN A 1 86 ? -4.962 -5.990 10.199 1.00 89.56 86 ASN A N 1
ATOM 669 C CA . ASN A 1 86 ? -4.562 -6.460 8.897 1.00 89.56 86 ASN A CA 1
ATOM 670 C C . ASN A 1 86 ? -3.138 -5.948 8.621 1.00 89.56 86 ASN A C 1
ATOM 672 O O . ASN A 1 86 ? -2.950 -4.739 8.456 1.00 89.56 86 ASN A O 1
ATOM 676 N N . PRO A 1 87 ? -2.112 -6.816 8.630 1.00 83.31 87 PRO A N 1
ATOM 677 C CA . PRO A 1 87 ? -0.748 -6.391 8.363 1.00 83.31 87 PRO A CA 1
ATOM 678 C C . PRO A 1 87 ? -0.648 -5.761 6.977 1.00 83.31 87 PRO A C 1
ATOM 680 O O . PRO A 1 87 ? -1.056 -6.356 5.980 1.00 83.31 87 PRO A O 1
ATOM 683 N N . ILE A 1 88 ? -0.056 -4.573 6.910 1.00 83.06 88 ILE A N 1
ATOM 684 C CA . ILE A 1 88 ? 0.289 -3.963 5.627 1.00 83.06 88 ILE A CA 1
ATOM 685 C C . ILE A 1 88 ? 1.311 -4.856 4.940 1.00 83.06 88 ILE A C 1
ATOM 687 O O . ILE A 1 88 ? 2.114 -5.533 5.591 1.00 83.06 88 ILE A O 1
ATOM 691 N N . PHE A 1 89 ? 1.268 -4.874 3.615 1.00 77.75 89 PHE A N 1
ATOM 692 C CA . PHE A 1 89 ? 2.207 -5.617 2.797 1.00 77.75 89 PHE A CA 1
ATOM 693 C C . PHE A 1 89 ? 3.671 -5.438 3.267 1.00 77.75 89 PHE A C 1
ATOM 695 O O . PHE A 1 89 ? 4.125 -4.332 3.556 1.00 77.75 89 PHE A O 1
ATOM 702 N N . GLN A 1 90 ? 4.400 -6.557 3.391 1.00 74.62 90 GLN A N 1
ATOM 703 C CA . GLN A 1 90 ? 5.761 -6.649 3.963 1.00 74.62 90 GLN A CA 1
ATOM 704 C C . GLN A 1 90 ? 5.922 -6.165 5.419 1.00 74.62 90 GLN A C 1
ATOM 706 O O . GLN A 1 90 ? 7.044 -6.076 5.913 1.00 74.62 90 GLN A O 1
ATOM 711 N N . GLY A 1 91 ? 4.826 -5.903 6.131 1.00 73.69 91 GLY A N 1
ATOM 712 C CA . GLY A 1 91 ? 4.845 -5.406 7.505 1.00 73.69 91 GLY A CA 1
ATOM 713 C C . GLY A 1 91 ? 5.299 -3.951 7.624 1.00 73.69 91 GLY A C 1
ATOM 714 O O . GLY A 1 91 ? 5.585 -3.512 8.735 1.00 73.69 91 GLY A O 1
ATOM 715 N N . ASN A 1 92 ? 5.376 -3.205 6.513 1.00 74.56 92 ASN A N 1
ATOM 716 C CA . ASN A 1 92 ? 5.764 -1.800 6.549 1.00 74.56 92 ASN A CA 1
ATOM 717 C C . ASN A 1 92 ? 4.597 -0.947 7.064 1.00 74.56 92 ASN A C 1
ATOM 719 O O . ASN A 1 92 ? 3.693 -0.582 6.319 1.00 74.56 92 ASN A O 1
ATOM 723 N N . ASN A 1 93 ? 4.608 -0.653 8.360 1.00 84.56 93 ASN A N 1
ATOM 724 C CA . ASN A 1 93 ? 3.589 0.129 9.053 1.00 84.56 93 ASN A CA 1
ATOM 725 C C . ASN A 1 93 ? 3.953 1.618 9.166 1.00 84.56 93 ASN A C 1
ATOM 727 O O . ASN A 1 93 ? 3.527 2.291 10.106 1.00 84.56 93 ASN A O 1
ATOM 731 N N . TYR A 1 94 ? 4.752 2.134 8.229 1.00 86.69 94 TYR A N 1
ATOM 732 C CA . TYR A 1 94 ? 5.200 3.520 8.214 1.00 86.69 94 TYR A CA 1
ATOM 733 C C . TYR A 1 94 ? 5.239 4.076 6.785 1.00 86.69 94 TYR A C 1
ATOM 735 O O . TYR A 1 94 ? 5.835 3.464 5.900 1.00 86.69 94 TYR A O 1
ATOM 743 N N . LEU A 1 95 ? 4.622 5.241 6.580 1.00 86.06 95 LEU A N 1
ATOM 744 C CA . LEU A 1 95 ? 4.656 6.012 5.339 1.00 86.06 95 LEU A CA 1
ATOM 745 C C . LEU A 1 95 ? 5.629 7.186 5.476 1.00 86.06 95 LEU A C 1
ATOM 747 O O . LEU A 1 95 ? 5.548 7.984 6.411 1.00 86.06 95 LEU A O 1
ATOM 751 N N . THR A 1 96 ? 6.547 7.280 4.528 1.00 83.31 96 THR A N 1
ATOM 752 C CA . THR A 1 96 ? 7.535 8.346 4.358 1.00 83.31 96 THR A CA 1
ATOM 753 C C . THR A 1 96 ? 7.016 9.442 3.422 1.00 83.31 96 THR A C 1
ATOM 755 O O . THR A 1 96 ? 6.004 9.274 2.748 1.00 83.31 96 THR A O 1
ATOM 758 N N . GLU A 1 97 ? 7.747 10.554 3.312 1.00 81.44 97 GLU A N 1
ATOM 759 C CA . GLU A 1 97 ? 7.436 11.649 2.374 1.00 81.44 97 GLU A CA 1
ATOM 760 C C . GLU A 1 97 ? 7.486 11.226 0.888 1.00 81.44 97 GLU A C 1
ATOM 762 O O . GLU A 1 97 ? 6.983 11.940 0.015 1.00 81.44 97 GLU A O 1
ATOM 767 N N . GLU A 1 98 ? 8.102 10.083 0.562 1.00 80.81 98 GLU A N 1
ATOM 768 C CA . GLU A 1 98 ? 8.126 9.524 -0.798 1.00 80.81 98 GLU A CA 1
ATOM 769 C C . GLU A 1 98 ? 6.899 8.651 -1.094 1.00 80.81 98 GLU A C 1
ATOM 771 O O . GLU A 1 98 ? 6.549 8.460 -2.261 1.00 80.81 98 GLU A O 1
ATOM 776 N N . ASP A 1 99 ? 6.215 8.177 -0.052 1.00 86.75 99 ASP A N 1
ATOM 777 C CA . ASP A 1 99 ? 5.037 7.328 -0.176 1.00 86.75 99 ASP A CA 1
ATOM 778 C C . ASP A 1 99 ? 3.788 8.163 -0.476 1.00 86.75 99 ASP A C 1
ATOM 780 O O . ASP A 1 99 ? 3.698 9.356 -0.169 1.00 86.75 99 ASP A O 1
ATOM 784 N N . ARG A 1 100 ? 2.791 7.552 -1.114 1.00 88.25 100 ARG A N 1
ATOM 785 C CA . ARG A 1 100 ? 1.497 8.197 -1.380 1.00 88.25 100 ARG A CA 1
ATOM 786 C C . ARG A 1 100 ? 0.365 7.301 -0.915 1.00 88.25 100 ARG A C 1
ATOM 788 O O . ARG A 1 100 ? 0.472 6.081 -0.970 1.00 88.25 100 ARG A O 1
ATOM 795 N N . PHE A 1 101 ? -0.727 7.925 -0.499 1.00 90.50 101 PHE A N 1
ATOM 796 C CA . PHE A 1 101 ? -1.956 7.247 -0.122 1.00 90.50 101 PHE A CA 1
ATOM 797 C C . PHE A 1 101 ? -3.111 7.862 -0.909 1.00 90.50 101 PHE A C 1
ATOM 799 O O . PHE A 1 101 ? -3.539 8.979 -0.612 1.00 90.50 101 PHE A O 1
ATOM 806 N N . MET A 1 102 ? -3.551 7.193 -1.974 1.00 90.31 102 MET A N 1
ATOM 807 C CA . MET A 1 102 ? -4.583 7.725 -2.864 1.00 90.31 102 MET A CA 1
ATOM 808 C C . MET A 1 102 ? -5.176 6.666 -3.780 1.00 90.31 102 MET A C 1
ATOM 810 O O . MET A 1 102 ? -4.523 5.674 -4.067 1.00 90.31 102 MET A O 1
ATOM 814 N N . ASP A 1 103 ? -6.386 6.927 -4.266 1.00 90.88 103 ASP A N 1
ATOM 815 C CA . ASP A 1 103 ? -7.058 6.102 -5.268 1.00 90.88 103 ASP A CA 1
ATOM 816 C C . ASP A 1 103 ? -6.407 6.305 -6.646 1.00 90.88 103 ASP A C 1
ATOM 818 O O . ASP A 1 103 ? -6.431 7.396 -7.222 1.00 90.88 103 ASP A O 1
ATOM 822 N N . VAL A 1 104 ? -5.758 5.249 -7.118 1.00 89.75 104 VAL A N 1
ATOM 823 C CA . VAL A 1 104 ? -5.038 5.137 -8.387 1.00 89.75 104 VAL A CA 1
ATOM 824 C C . VAL A 1 104 ? -5.897 4.420 -9.427 1.00 89.75 104 VAL A C 1
ATOM 826 O O . VAL A 1 104 ? -5.732 4.620 -10.633 1.00 89.75 104 VAL A O 1
ATOM 829 N N . ASN A 1 105 ? -6.787 3.542 -8.981 1.00 89.00 105 ASN A N 1
ATOM 830 C CA . ASN A 1 105 ? -7.493 2.618 -9.854 1.00 89.00 105 ASN A CA 1
ATOM 831 C C . ASN A 1 105 ? -8.910 3.133 -10.229 1.00 89.00 105 ASN A C 1
ATOM 833 O O . ASN A 1 105 ? -9.496 2.693 -11.226 1.00 89.00 105 ASN A O 1
ATOM 837 N N . GLY A 1 106 ? -9.409 4.125 -9.487 1.00 87.50 106 GLY A N 1
ATOM 838 C CA . GLY A 1 106 ? -10.683 4.808 -9.680 1.00 87.50 106 GLY A CA 1
ATOM 839 C C . GLY A 1 106 ? -11.887 4.120 -9.029 1.00 87.50 106 GLY A C 1
ATOM 840 O O . GLY A 1 106 ? -13.020 4.444 -9.397 1.00 87.50 106 GLY A O 1
ATOM 841 N N . ASP A 1 107 ? -11.682 3.165 -8.120 1.00 88.62 107 ASP A N 1
ATOM 842 C CA . ASP A 1 107 ? -12.751 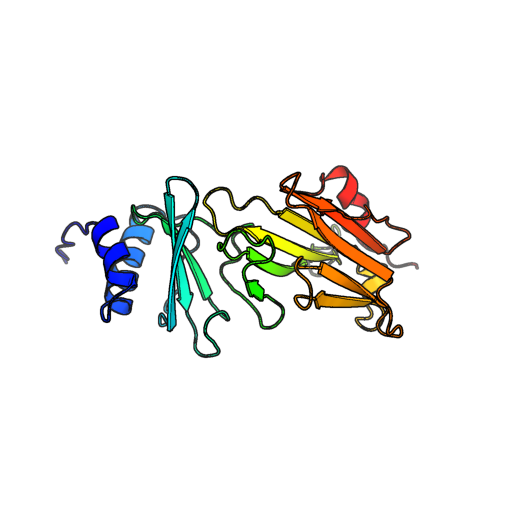2.440 -7.418 1.00 88.62 107 ASP A CA 1
ATOM 843 C C . ASP A 1 107 ? -13.219 3.127 -6.122 1.00 88.62 107 ASP A C 1
ATOM 845 O O . ASP A 1 107 ? -14.183 2.681 -5.494 1.00 88.62 107 ASP A O 1
ATOM 849 N N . GLY A 1 108 ? -12.595 4.245 -5.741 1.00 88.81 108 GLY A N 1
ATOM 850 C CA . GLY A 1 108 ? -12.882 4.971 -4.507 1.00 88.81 108 GLY A CA 1
ATOM 851 C C . GLY A 1 108 ? -12.192 4.401 -3.265 1.00 88.81 108 GLY A C 1
ATOM 852 O O . GLY A 1 108 ? -12.416 4.923 -2.167 1.00 88.81 108 GLY A O 1
ATOM 853 N N . ILE A 1 109 ? -11.357 3.371 -3.410 1.00 92.06 109 ILE A N 1
ATOM 854 C CA . ILE A 1 109 ? -10.530 2.791 -2.356 1.00 92.06 109 ILE A CA 1
ATOM 855 C C . ILE A 1 109 ? -9.078 3.190 -2.637 1.00 92.06 109 ILE A C 1
ATOM 857 O O . ILE A 1 109 ? -8.546 2.932 -3.708 1.00 92.06 109 ILE A O 1
ATOM 861 N N . PRO A 1 110 ? -8.390 3.834 -1.689 1.00 92.50 110 PRO A N 1
ATOM 862 C CA . PRO A 1 110 ? -7.019 4.246 -1.910 1.00 92.50 110 PRO A CA 1
ATOM 863 C C . PRO A 1 110 ? -6.059 3.058 -1.961 1.00 92.50 110 PRO A C 1
ATOM 865 O O . PRO A 1 110 ? -6.193 2.067 -1.235 1.00 92.50 110 PRO A O 1
ATOM 868 N N . GLU A 1 111 ? -5.002 3.229 -2.740 1.00 93.19 111 GLU A N 1
ATOM 869 C CA . GLU A 1 111 ? -3.790 2.437 -2.678 1.00 93.19 111 GLU A CA 1
ATOM 870 C C . GLU A 1 111 ? -2.713 3.132 -1.836 1.00 93.19 111 GLU A C 1
ATOM 872 O O . GLU A 1 111 ? -2.577 4.359 -1.809 1.00 93.19 111 GLU A O 1
ATOM 877 N N . ILE A 1 112 ? -1.879 2.316 -1.198 1.00 92.88 112 ILE A N 1
ATOM 878 C CA . ILE A 1 112 ? -0.577 2.713 -0.673 1.00 92.88 112 ILE A CA 1
ATOM 879 C C . ILE A 1 112 ? 0.436 2.557 -1.808 1.00 92.88 112 ILE A C 1
ATOM 881 O O . ILE A 1 112 ? 0.709 1.442 -2.253 1.00 92.88 112 ILE A O 1
ATOM 885 N N . ILE A 1 113 ? 1.022 3.661 -2.259 1.00 91.25 113 ILE A N 1
ATOM 886 C CA . ILE A 1 113 ? 2.194 3.653 -3.134 1.00 91.25 113 ILE A CA 1
ATOM 887 C C . ILE A 1 113 ? 3.419 3.710 -2.228 1.00 91.25 113 ILE A C 1
ATOM 889 O O . ILE A 1 113 ? 3.736 4.774 -1.697 1.00 91.25 113 ILE A O 1
ATOM 893 N N . SER A 1 114 ? 4.071 2.565 -2.030 1.00 88.50 114 SER A N 1
ATOM 894 C CA . SER A 1 114 ? 5.247 2.446 -1.173 1.00 88.50 114 SER A CA 1
ATOM 895 C C . SER A 1 114 ? 6.537 2.446 -1.984 1.00 88.50 114 SER A C 1
ATOM 897 O O . SER A 1 114 ? 6.705 1.622 -2.884 1.00 88.50 114 SER A O 1
ATOM 899 N N . VAL A 1 115 ? 7.468 3.325 -1.626 1.00 84.38 115 VAL A N 1
ATOM 900 C CA . VAL A 1 115 ? 8.837 3.371 -2.130 1.00 84.38 115 VAL A CA 1
ATOM 901 C C . VAL A 1 115 ? 9.760 2.804 -1.060 1.00 84.38 115 VAL A C 1
ATOM 903 O O . VAL A 1 115 ? 10.079 3.445 -0.064 1.00 84.38 115 VAL A O 1
ATOM 906 N N . THR A 1 116 ? 10.220 1.575 -1.262 1.00 78.19 116 THR A N 1
ATOM 907 C CA . THR A 1 116 ? 11.138 0.918 -0.328 1.00 78.19 116 THR A CA 1
ATOM 908 C C . THR A 1 116 ? 12.514 0.764 -0.966 1.00 78.19 116 THR A C 1
ATOM 910 O O . THR A 1 116 ? 12.661 0.537 -2.165 1.00 78.19 116 THR A O 1
ATOM 913 N N . THR A 1 117 ? 13.569 0.911 -0.167 1.00 75.25 117 THR A N 1
ATOM 914 C CA . THR A 1 117 ? 14.930 0.569 -0.593 1.00 75.25 117 THR A CA 1
ATOM 915 C C . THR A 1 117 ? 15.363 -0.695 0.127 1.00 75.25 117 THR A C 1
ATOM 917 O O . THR A 1 117 ? 15.591 -0.691 1.335 1.00 75.25 117 THR A O 1
ATOM 920 N N . MET A 1 118 ? 15.502 -1.784 -0.623 1.00 67.31 118 MET A N 1
ATOM 921 C CA . MET A 1 118 ? 15.978 -3.054 -0.094 1.00 67.31 118 MET A CA 1
ATOM 922 C C . MET A 1 118 ? 17.506 -3.111 -0.134 1.00 67.31 118 MET A C 1
ATOM 924 O O . MET A 1 118 ? 18.135 -2.874 -1.172 1.00 67.31 118 MET A O 1
ATOM 928 N N . GLY A 1 119 ? 18.090 -3.462 1.012 1.00 60.22 119 GLY A N 1
ATOM 929 C CA . GLY A 1 119 ? 19.502 -3.790 1.159 1.00 60.22 119 GLY A CA 1
ATOM 930 C C . GLY A 1 119 ? 19.687 -5.123 1.879 1.00 60.22 119 GLY A C 1
ATOM 931 O O . GLY A 1 119 ? 19.172 -5.317 2.973 1.00 60.22 119 GLY A O 1
ATOM 932 N N . GLY A 1 120 ? 20.423 -6.048 1.276 1.00 57.38 120 GLY A N 1
ATOM 933 C CA . GLY A 1 120 ? 20.883 -7.291 1.883 1.00 57.38 120 GLY A CA 1
ATOM 934 C C . GLY A 1 120 ? 22.305 -7.140 2.391 1.00 57.38 120 GLY A C 1
ATOM 935 O O . GLY A 1 120 ? 22.910 -6.082 2.263 1.00 57.38 120 GLY A O 1
ATOM 936 N N . LYS A 1 121 ? 22.854 -8.180 3.007 1.00 57.75 121 LYS A N 1
ATOM 937 C CA . LYS A 1 121 ? 24.237 -8.194 3.501 1.00 57.75 121 LYS A CA 1
ATOM 938 C C . LYS A 1 121 ? 25.110 -8.999 2.542 1.00 57.75 121 LYS A C 1
ATOM 940 O O . LYS A 1 121 ? 24.655 -9.994 1.993 1.00 57.75 121 LYS A O 1
ATOM 945 N N . HIS A 1 122 ? 26.356 -8.575 2.350 1.00 55.09 122 HIS A N 1
ATOM 946 C CA . HIS A 1 122 ? 27.354 -9.316 1.583 1.00 55.09 122 HIS A CA 1
ATOM 947 C C . HIS A 1 122 ? 27.547 -10.681 2.239 1.00 55.09 122 HIS A C 1
ATOM 949 O O . HIS A 1 122 ? 27.804 -10.737 3.443 1.00 55.09 122 HIS A O 1
ATOM 955 N N . GLU A 1 123 ? 27.509 -11.759 1.458 1.00 54.94 123 GLU A N 1
ATOM 956 C CA . GLU A 1 123 ? 27.640 -13.125 1.983 1.00 54.94 123 GLU A CA 1
ATOM 957 C C . GLU A 1 123 ? 28.933 -13.317 2.795 1.00 54.94 123 GLU A C 1
ATOM 959 O O . GLU A 1 123 ? 28.907 -13.854 3.897 1.00 54.94 123 GLU A O 1
ATOM 964 N N . SER A 1 124 ? 30.062 -12.798 2.299 1.00 60.97 124 SER A N 1
ATOM 965 C CA . SER A 1 124 ? 31.361 -12.855 2.995 1.00 60.97 124 SER A CA 1
ATOM 966 C C . SER A 1 124 ? 31.678 -11.677 3.932 1.00 60.97 124 SER A C 1
ATOM 968 O O . SER A 1 124 ? 32.712 -11.690 4.599 1.00 60.97 124 SER A O 1
ATOM 970 N N . ASN A 1 125 ? 30.828 -10.648 4.008 1.00 60.22 125 ASN A N 1
ATOM 971 C CA . ASN A 1 125 ? 31.029 -9.521 4.921 1.00 60.22 125 ASN A CA 1
ATOM 972 C C . ASN A 1 125 ? 29.673 -9.005 5.435 1.00 60.22 125 ASN A C 1
ATOM 974 O O . ASN A 1 125 ? 29.091 -8.104 4.829 1.00 60.22 125 ASN A O 1
ATOM 978 N N . PRO A 1 126 ? 29.179 -9.508 6.580 1.00 58.19 126 PRO A N 1
ATOM 979 C CA . PRO A 1 126 ? 27.860 -9.148 7.103 1.00 58.19 126 PRO A CA 1
ATOM 980 C C . PRO A 1 126 ? 27.726 -7.670 7.515 1.00 58.19 126 PRO A C 1
ATOM 982 O O . PRO A 1 126 ? 26.610 -7.209 7.759 1.00 58.19 126 PRO A O 1
ATOM 985 N N . ASN A 1 127 ? 28.838 -6.923 7.572 1.00 55.75 127 ASN A N 1
ATOM 986 C CA . ASN A 1 127 ? 28.862 -5.475 7.805 1.00 55.75 127 ASN A CA 1
ATOM 987 C C . ASN A 1 127 ? 28.824 -4.659 6.502 1.00 55.75 127 ASN A C 1
ATOM 989 O O . ASN A 1 127 ? 28.620 -3.448 6.533 1.00 55.75 127 ASN A O 1
ATOM 993 N N . ARG A 1 128 ? 29.013 -5.302 5.346 1.00 48.09 128 ARG A N 1
ATOM 994 C CA . ARG A 1 128 ? 28.859 -4.692 4.026 1.00 48.09 128 ARG A CA 1
ATOM 995 C C . ARG A 1 128 ? 27.439 -4.973 3.551 1.00 48.09 128 ARG A C 1
ATOM 997 O O . ARG A 1 128 ? 27.101 -6.109 3.253 1.00 48.09 128 ARG A O 1
ATOM 1004 N N . ILE A 1 129 ? 26.600 -3.947 3.467 1.00 50.88 129 ILE A N 1
ATOM 1005 C CA . ILE A 1 129 ? 25.280 -4.082 2.844 1.00 50.88 129 ILE A CA 1
ATOM 1006 C C . ILE A 1 129 ? 25.486 -4.264 1.331 1.00 50.88 129 ILE A C 1
ATOM 1008 O O . ILE A 1 129 ? 26.089 -3.419 0.668 1.00 50.88 129 ILE A O 1
ATOM 1012 N N . VAL A 1 130 ? 25.005 -5.381 0.794 1.00 54.97 130 VAL A N 1
ATOM 1013 C CA . VAL A 1 130 ? 24.798 -5.624 -0.632 1.00 54.97 130 VAL A CA 1
ATOM 1014 C C . VAL A 1 130 ? 23.452 -6.313 -0.806 1.00 54.97 130 VAL A C 1
ATOM 1016 O O . VAL A 1 130 ? 23.345 -7.527 -0.762 1.00 54.97 130 VAL A O 1
ATOM 1019 N N . THR A 1 131 ? 22.410 -5.508 -0.949 1.00 53.12 131 THR A N 1
ATOM 1020 C CA . THR A 1 131 ? 21.572 -5.502 -2.152 1.00 53.12 131 THR A CA 1
ATOM 1021 C C . THR A 1 131 ? 21.172 -4.049 -2.393 1.00 53.12 131 THR A C 1
ATOM 1023 O O . THR A 1 131 ? 21.395 -3.174 -1.552 1.00 53.12 131 THR A O 1
ATOM 1026 N N . ASN A 1 132 ? 20.769 -3.759 -3.620 1.00 62.16 132 ASN A N 1
ATOM 1027 C CA . ASN A 1 132 ? 20.822 -2.429 -4.191 1.00 62.16 132 ASN A CA 1
ATOM 1028 C C . ASN A 1 132 ? 19.586 -2.312 -5.087 1.00 62.16 132 ASN A C 1
ATOM 1030 O O . ASN A 1 132 ? 19.712 -2.247 -6.303 1.00 62.16 132 ASN A O 1
ATOM 1034 N N . THR A 1 133 ? 18.387 -2.366 -4.515 1.00 70.00 133 THR A N 1
ATOM 1035 C CA . THR A 1 133 ? 17.169 -2.166 -5.305 1.00 70.00 133 THR A CA 1
ATOM 1036 C C . THR A 1 133 ? 16.215 -1.230 -4.601 1.00 70.00 133 THR A C 1
ATOM 1038 O O . THR A 1 133 ? 16.014 -1.338 -3.393 1.00 70.00 133 THR A O 1
ATOM 1041 N N . THR A 1 134 ? 15.622 -0.325 -5.367 1.00 79.06 134 THR A N 1
ATOM 1042 C CA . THR A 1 134 ? 14.436 0.413 -4.932 1.00 79.06 134 THR A CA 1
ATOM 1043 C C . THR A 1 134 ? 13.231 -0.307 -5.517 1.00 79.06 134 THR A C 1
ATOM 1045 O O . THR A 1 134 ? 13.259 -0.676 -6.691 1.00 79.06 134 THR A O 1
ATOM 1048 N N . ASN A 1 135 ? 12.207 -0.554 -4.714 1.00 84.94 135 ASN A N 1
ATOM 1049 C CA . ASN A 1 135 ? 10.918 -1.043 -5.172 1.00 84.94 135 ASN A CA 1
ATOM 1050 C C . ASN A 1 135 ? 9.862 0.046 -5.017 1.00 84.94 135 ASN A C 1
ATOM 1052 O O . ASN A 1 135 ? 9.823 0.717 -3.992 1.00 84.94 135 ASN A O 1
ATOM 1056 N N . ILE A 1 136 ? 9.016 0.191 -6.034 1.00 88.62 136 ILE A N 1
ATOM 1057 C CA . ILE A 1 136 ? 7.735 0.886 -5.916 1.00 88.62 136 ILE A CA 1
ATOM 1058 C C . ILE A 1 136 ? 6.656 -0.184 -5.952 1.00 88.62 136 ILE A C 1
ATOM 1060 O O . ILE A 1 136 ? 6.567 -0.934 -6.926 1.00 88.62 136 ILE A O 1
ATOM 1064 N N . ASP A 1 137 ? 5.858 -0.249 -4.899 1.00 91.44 137 ASP A N 1
ATOM 1065 C CA . ASP A 1 137 ? 4.708 -1.133 -4.788 1.00 91.44 137 ASP A CA 1
ATOM 1066 C C . ASP A 1 137 ? 3.433 -0.296 -4.714 1.00 91.44 137 ASP A C 1
ATOM 1068 O O . ASP A 1 137 ? 3.348 0.624 -3.910 1.00 91.44 137 ASP A O 1
ATOM 1072 N N . ILE A 1 138 ? 2.438 -0.623 -5.535 1.00 93.12 138 ILE A N 1
ATOM 1073 C CA . ILE A 1 138 ? 1.079 -0.093 -5.406 1.00 93.12 138 ILE A CA 1
ATOM 1074 C C . ILE A 1 138 ? 0.245 -1.163 -4.724 1.00 93.12 138 ILE A C 1
ATOM 1076 O O . ILE A 1 138 ? 0.031 -2.227 -5.304 1.00 93.12 138 ILE A O 1
ATOM 1080 N N . ILE A 1 139 ? -0.206 -0.909 -3.505 1.00 93.50 139 ILE A N 1
ATOM 1081 C CA . ILE A 1 139 ? -0.856 -1.902 -2.652 1.00 93.50 139 ILE A CA 1
ATOM 1082 C C . ILE A 1 139 ? -2.272 -1.417 -2.324 1.00 93.50 139 ILE A C 1
ATOM 1084 O O . ILE A 1 139 ? -2.411 -0.363 -1.709 1.00 93.50 139 ILE A O 1
ATOM 1088 N N . PRO A 1 140 ? -3.325 -2.166 -2.685 1.00 92.44 140 PRO A N 1
ATOM 1089 C CA . PRO A 1 140 ? -4.697 -1.770 -2.391 1.00 92.44 140 PRO A CA 1
ATOM 1090 C C . PRO A 1 140 ? -4.980 -1.881 -0.894 1.00 92.44 140 PRO A C 1
ATOM 1092 O O . PRO A 1 140 ? -4.525 -2.825 -0.245 1.00 92.44 140 PRO A O 1
ATOM 1095 N N . VAL A 1 141 ? -5.768 -0.960 -0.337 1.00 92.69 141 VAL A N 1
ATOM 1096 C CA . VAL A 1 141 ? -6.259 -1.050 1.047 1.00 92.69 141 VAL A CA 1
ATOM 1097 C C . VAL A 1 141 ? -7.375 -2.091 1.127 1.00 92.69 141 VAL A C 1
ATOM 1099 O O . VAL A 1 141 ? -8.554 -1.788 1.046 1.00 92.69 141 VAL A O 1
ATOM 1102 N N . ASN A 1 142 ? -7.003 -3.359 1.284 1.00 90.44 142 ASN A N 1
ATOM 1103 C CA . ASN A 1 142 ? -7.926 -4.473 1.526 1.00 90.44 142 ASN A CA 1
ATOM 1104 C C . ASN A 1 142 ? -7.274 -5.558 2.399 1.00 90.44 142 ASN A C 1
ATOM 1106 O O . ASN A 1 142 ? -6.107 -5.437 2.764 1.00 90.44 142 ASN A O 1
ATOM 1110 N N . ARG A 1 143 ? -7.976 -6.644 2.739 1.00 86.44 143 ARG A N 1
ATOM 1111 C CA . ARG A 1 143 ? -7.378 -7.739 3.532 1.00 86.44 143 ARG A CA 1
ATOM 1112 C C . ARG A 1 143 ? -6.254 -8.503 2.845 1.00 86.44 143 ARG A C 1
ATOM 1114 O O . ARG A 1 143 ? -5.378 -9.034 3.516 1.00 86.44 143 ARG A O 1
ATOM 1121 N N . VAL A 1 144 ? -6.283 -8.593 1.521 1.00 87.38 144 VAL A N 1
ATOM 1122 C CA . VAL A 1 144 ? -5.333 -9.423 0.773 1.00 87.38 144 VAL A CA 1
ATOM 1123 C C . VAL A 1 144 ? -3.990 -8.708 0.600 1.00 87.38 144 VAL A C 1
ATOM 1125 O O . VAL A 1 144 ? -2.957 -9.372 0.542 1.00 87.38 144 VAL A O 1
ATOM 1128 N N . GLN A 1 145 ? -3.995 -7.371 0.517 1.00 86.56 145 GLN A N 1
ATOM 1129 C CA . GLN A 1 145 ? -2.815 -6.519 0.324 1.00 86.56 145 GLN A CA 1
ATOM 1130 C C . GLN A 1 145 ? -1.913 -7.001 -0.835 1.00 86.56 145 GLN A C 1
ATOM 1132 O O . GLN A 1 145 ? -0.689 -6.867 -0.790 1.00 86.56 145 GLN A O 1
ATOM 1137 N N . LYS A 1 146 ? -2.487 -7.609 -1.885 1.00 88.75 146 LYS A N 1
ATOM 1138 C CA . LYS A 1 146 ? -1.726 -8.053 -3.062 1.00 88.75 146 LYS A CA 1
ATOM 1139 C C . LYS A 1 146 ? -1.403 -6.828 -3.922 1.00 88.75 146 LYS A C 1
ATOM 1141 O O . LYS A 1 146 ? -2.352 -6.170 -4.340 1.00 88.75 146 LYS A O 1
ATOM 1146 N N . PRO A 1 147 ? -0.124 -6.541 -4.236 1.00 91.81 147 PRO A N 1
ATOM 1147 C CA . PRO A 1 147 ? 0.215 -5.380 -5.048 1.00 91.81 147 PRO A CA 1
ATOM 1148 C C . PRO A 1 147 ? -0.512 -5.393 -6.398 1.00 91.81 147 PRO A C 1
ATOM 1150 O O . PRO A 1 147 ? -0.592 -6.438 -7.040 1.00 91.81 147 PRO A O 1
ATOM 1153 N N . LEU A 1 148 ? -1.014 -4.245 -6.844 1.00 92.50 148 LEU A N 1
ATOM 1154 C CA . LEU A 1 148 ? -1.539 -4.060 -8.198 1.00 92.50 148 LEU A CA 1
ATOM 1155 C C . LEU A 1 148 ? -0.397 -3.923 -9.208 1.00 92.50 148 LEU A C 1
ATOM 1157 O O . LEU A 1 148 ? -0.480 -4.441 -10.319 1.00 92.50 148 LEU A O 1
ATOM 1161 N N . LEU A 1 149 ? 0.696 -3.278 -8.800 1.00 92.88 149 LEU A N 1
ATOM 1162 C CA . LEU A 1 149 ? 1.918 -3.122 -9.581 1.00 92.88 149 LEU A CA 1
ATOM 1163 C C . LEU A 1 149 ? 3.122 -3.173 -8.650 1.00 92.88 149 LEU A C 1
ATOM 1165 O O . LEU A 1 149 ? 3.126 -2.533 -7.599 1.00 92.88 149 LEU A O 1
ATOM 1169 N N . ARG A 1 150 ? 4.164 -3.876 -9.087 1.00 91.69 150 ARG A N 1
ATOM 1170 C CA . ARG A 1 150 ? 5.500 -3.798 -8.509 1.00 91.69 150 ARG A CA 1
ATOM 1171 C C . ARG A 1 150 ? 6.496 -3.374 -9.572 1.00 91.69 150 ARG A C 1
ATOM 1173 O O . ARG A 1 150 ? 6.560 -3.980 -10.643 1.00 91.69 150 ARG A O 1
ATOM 1180 N N . ILE A 1 151 ? 7.320 -2.388 -9.240 1.00 89.00 151 ILE A N 1
ATOM 1181 C CA . ILE A 1 151 ? 8.451 -1.937 -10.049 1.00 89.00 151 ILE A CA 1
ATOM 1182 C C . ILE A 1 151 ? 9.723 -2.119 -9.227 1.00 89.00 151 ILE A C 1
ATOM 1184 O O . ILE A 1 151 ? 9.817 -1.602 -8.121 1.00 89.00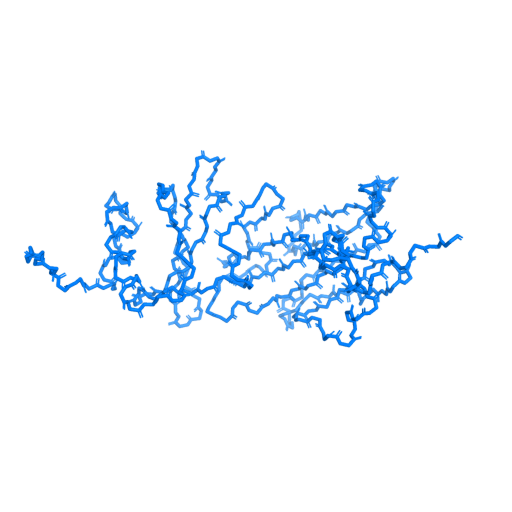 151 ILE A O 1
ATOM 1188 N N . LEU A 1 152 ? 10.707 -2.831 -9.766 1.00 85.94 152 LEU A N 1
ATOM 1189 C CA . LEU A 1 152 ? 12.043 -2.974 -9.194 1.00 85.94 152 LEU A CA 1
ATOM 1190 C C . LEU A 1 152 ? 13.051 -2.188 -10.010 1.00 85.94 152 LEU A C 1
ATOM 1192 O O . LEU A 1 152 ? 13.112 -2.334 -11.226 1.00 85.94 152 LEU A O 1
ATOM 1196 N N . PHE A 1 153 ? 13.894 -1.428 -9.325 1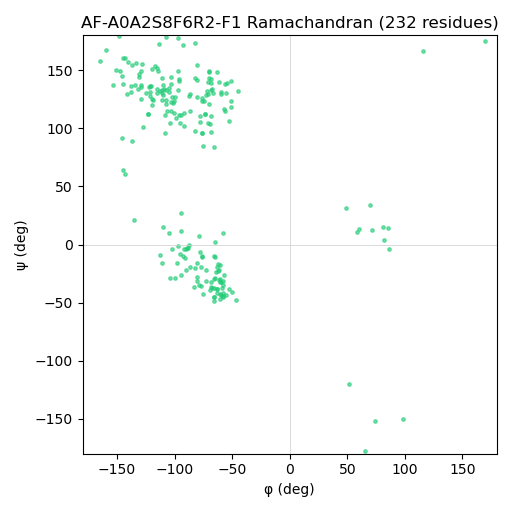.00 80.94 153 PHE A N 1
ATOM 1197 C CA . PHE A 1 153 ? 14.977 -0.646 -9.904 1.00 80.94 153 PHE A CA 1
ATOM 1198 C C . PHE A 1 153 ? 16.331 -1.239 -9.504 1.00 80.94 153 PHE A C 1
ATOM 1200 O O . PHE A 1 153 ? 16.630 -1.368 -8.320 1.00 80.94 153 PHE A O 1
ATOM 1207 N N . ASP A 1 154 ? 17.177 -1.575 -10.479 1.00 75.88 154 ASP A N 1
ATOM 1208 C CA . ASP A 1 154 ? 18.548 -2.069 -10.277 1.00 75.88 154 ASP A CA 1
ATOM 1209 C C . ASP A 1 154 ? 19.507 -0.940 -9.891 1.00 75.88 154 ASP A C 1
ATOM 1211 O O . ASP A 1 154 ? 20.056 -0.243 -10.753 1.00 75.88 154 ASP A O 1
ATOM 1215 N N . LYS A 1 155 ? 19.771 -0.734 -8.602 1.00 69.31 155 LYS A N 1
ATOM 1216 C CA . LYS A 1 155 ? 20.606 0.369 -8.102 1.00 69.31 155 LYS A CA 1
ATOM 1217 C C . LYS A 1 155 ? 22.074 0.276 -8.549 1.00 69.31 155 LYS A C 1
ATOM 1219 O O . LYS A 1 155 ? 22.838 1.160 -8.197 1.00 69.31 155 LYS A O 1
ATOM 1224 N N . ARG A 1 156 ? 22.526 -0.699 -9.352 1.00 66.06 156 ARG A N 1
ATOM 1225 C CA . ARG A 1 156 ? 23.769 -0.548 -10.154 1.00 66.06 156 ARG A CA 1
ATOM 1226 C C . ARG A 1 156 ? 23.627 0.576 -11.175 1.00 66.06 156 ARG A C 1
ATOM 1228 O O . ARG A 1 156 ? 24.554 1.352 -11.387 1.00 66.06 156 ARG A O 1
ATOM 1235 N N . LYS A 1 157 ? 22.439 0.687 -11.761 1.00 63.44 157 LYS A N 1
ATOM 1236 C CA . LYS A 1 157 ? 22.035 1.748 -12.680 1.00 63.44 157 LYS A CA 1
ATOM 1237 C C . LYS A 1 157 ? 21.402 2.950 -11.965 1.00 63.44 157 LYS A C 1
ATOM 1239 O O . LYS A 1 157 ? 21.507 4.043 -12.512 1.00 63.44 157 LYS A O 1
ATOM 1244 N N . PHE A 1 158 ? 20.864 2.789 -10.744 1.00 59.00 158 PHE A N 1
ATOM 1245 C CA . PHE A 1 158 ? 20.324 3.893 -9.900 1.00 59.00 158 PHE A CA 1
ATOM 1246 C C . PHE A 1 158 ? 21.219 4.313 -8.722 1.00 59.00 158 PHE A C 1
ATOM 1248 O O . PHE A 1 158 ? 20.767 5.053 -7.854 1.00 59.00 158 PHE A O 1
ATOM 1255 N N . ARG A 1 159 ? 22.478 3.851 -8.625 1.00 50.88 159 ARG A N 1
ATOM 1256 C CA . ARG A 1 159 ? 23.372 4.205 -7.495 1.00 50.88 159 ARG A CA 1
ATOM 1257 C C . ARG A 1 159 ? 23.621 5.698 -7.412 1.00 50.88 159 ARG A C 1
ATOM 1259 O O . ARG A 1 159 ? 23.822 6.229 -6.327 1.00 50.88 159 ARG A O 1
ATOM 1266 N N . GLU A 1 160 ? 23.587 6.345 -8.564 1.00 52.34 160 GLU A N 1
ATOM 1267 C CA . GLU A 1 160 ? 23.410 7.774 -8.647 1.00 52.34 160 GLU A CA 1
ATOM 1268 C C . GLU A 1 160 ? 21.909 8.016 -8.787 1.00 52.34 160 GLU A C 1
ATOM 1270 O O . GLU A 1 160 ? 21.315 7.695 -9.820 1.00 52.34 160 GLU A O 1
ATOM 1275 N N . SER A 1 161 ? 21.302 8.617 -7.768 1.00 50.16 161 SER A N 1
ATOM 1276 C CA . SER A 1 161 ? 19.934 9.144 -7.798 1.00 50.16 161 SER A CA 1
ATOM 1277 C C . SER A 1 161 ? 19.712 10.199 -8.893 1.00 50.16 161 SER A C 1
ATOM 1279 O O . SER A 1 161 ? 18.688 10.856 -8.878 1.00 50.16 161 SER A O 1
ATOM 1281 N N . SER A 1 162 ? 20.660 10.389 -9.820 1.00 50.75 162 SER A N 1
ATOM 1282 C CA . SER A 1 162 ? 20.712 11.369 -10.906 1.00 50.75 162 SER A CA 1
ATOM 1283 C C . SER A 1 162 ? 20.249 10.823 -12.260 1.00 50.75 162 SER A C 1
ATOM 1285 O O . SER A 1 162 ? 20.263 11.567 -13.239 1.00 50.75 162 SER A O 1
ATOM 1287 N N . LYS A 1 163 ? 19.878 9.537 -12.361 1.00 60.47 163 LYS A N 1
ATOM 1288 C CA . LYS A 1 163 ? 19.555 8.915 -13.657 1.00 60.47 163 LYS A CA 1
ATOM 1289 C C . LYS A 1 163 ? 18.075 8.712 -13.914 1.00 60.47 163 LYS A C 1
ATOM 1291 O O . LYS A 1 163 ? 17.703 8.777 -15.078 1.00 60.47 163 LYS A O 1
ATOM 1296 N N . TRP A 1 164 ? 17.241 8.535 -12.888 1.00 70.50 164 TRP A N 1
ATOM 1297 C CA . TRP A 1 164 ? 15.809 8.280 -13.055 1.00 70.50 164 TRP A CA 1
ATOM 1298 C C . TRP A 1 164 ? 14.969 8.875 -11.924 1.00 70.50 164 TRP A C 1
ATOM 1300 O O . TRP A 1 164 ? 15.430 8.960 -10.792 1.00 70.50 164 TRP A O 1
ATOM 1310 N N . ARG A 1 165 ? 13.734 9.258 -12.241 1.00 78.56 165 ARG A N 1
ATOM 1311 C CA . ARG A 1 165 ? 12.695 9.716 -11.309 1.00 78.56 165 ARG A CA 1
ATOM 1312 C C . ARG A 1 165 ? 11.349 9.153 -11.754 1.00 78.56 165 ARG A C 1
ATOM 1314 O O . ARG A 1 165 ? 11.181 8.841 -12.935 1.00 78.56 165 ARG A O 1
ATOM 1321 N N . TRP A 1 166 ? 10.406 9.046 -10.832 1.00 82.94 166 TRP A N 1
ATOM 1322 C CA . TRP A 1 166 ? 9.033 8.676 -11.149 1.00 82.94 166 TRP A CA 1
ATOM 1323 C C . TRP A 1 166 ? 8.081 9.813 -10.786 1.00 82.94 166 TRP A C 1
ATOM 1325 O O . TRP A 1 166 ? 8.383 10.631 -9.920 1.00 82.94 166 TRP A O 1
ATOM 1335 N N . GLU A 1 167 ? 6.952 9.877 -11.477 1.00 86.69 167 GLU A N 1
ATOM 1336 C CA . GLU A 1 167 ? 5.853 10.778 -11.145 1.00 86.69 167 GLU A CA 1
ATOM 1337 C C . GLU A 1 167 ? 4.530 10.038 -11.262 1.00 86.69 167 GLU A C 1
ATOM 1339 O O . GLU A 1 167 ? 4.393 9.097 -12.048 1.00 86.69 167 GLU A O 1
ATOM 1344 N N . LEU A 1 168 ? 3.550 10.521 -10.512 1.00 84.81 168 LEU A N 1
ATOM 1345 C CA . LEU A 1 168 ? 2.159 10.152 -10.679 1.00 84.81 168 LEU A CA 1
ATOM 1346 C C . LEU A 1 168 ? 1.448 11.265 -11.452 1.00 84.81 168 LEU A C 1
ATOM 1348 O O . LEU A 1 168 ? 1.472 12.420 -11.025 1.00 84.81 168 LEU A O 1
ATOM 1352 N N . ASP A 1 169 ? 0.820 10.928 -12.574 1.00 85.75 169 ASP A N 1
ATOM 1353 C CA . ASP A 1 169 ? -0.051 11.839 -13.307 1.00 85.75 169 ASP A CA 1
ATOM 1354 C C . ASP A 1 169 ? -1.517 11.439 -13.122 1.00 85.75 169 ASP A C 1
ATOM 1356 O O . ASP A 1 169 ? -1.947 10.386 -13.592 1.00 85.75 169 ASP A O 1
ATOM 1360 N N . ASN A 1 170 ? -2.268 12.325 -12.465 1.00 75.38 170 ASN A N 1
ATOM 1361 C CA . ASN A 1 170 ? -3.711 12.218 -12.229 1.00 75.38 170 ASN A CA 1
ATOM 1362 C C . ASN A 1 170 ? -4.514 13.254 -13.037 1.00 75.38 170 ASN A C 1
ATOM 1364 O O . ASN A 1 17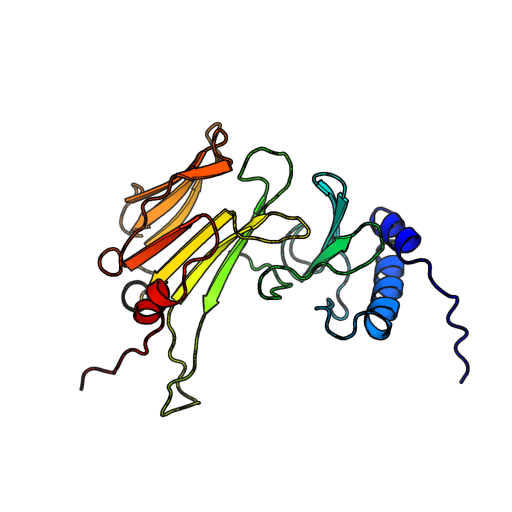0 ? -5.663 13.541 -12.717 1.00 75.38 170 ASN A O 1
ATOM 1368 N N . SER A 1 171 ? -3.912 13.889 -14.048 1.00 71.81 171 SER A N 1
ATOM 1369 C CA . SER A 1 171 ? -4.582 14.906 -14.874 1.00 71.81 171 SER A CA 1
ATOM 1370 C C . SER A 1 171 ? -5.565 14.321 -15.894 1.00 71.81 171 SER A C 1
ATOM 1372 O O . SER A 1 171 ? -6.317 15.067 -16.522 1.00 71.81 171 SER A O 1
ATOM 1374 N N . SER A 1 172 ? -5.565 12.999 -16.066 1.00 66.19 172 SER A N 1
ATOM 1375 C CA . SER A 1 172 ? -6.430 12.275 -16.995 1.00 66.19 172 SER A CA 1
ATOM 1376 C C . SER A 1 172 ? -7.424 11.378 -16.250 1.00 66.19 172 SER A C 1
ATOM 1378 O O . SER A 1 172 ? -7.322 11.206 -15.041 1.00 66.19 172 SER A O 1
ATOM 1380 N N . ASN A 1 173 ? -8.377 10.780 -16.971 1.00 67.62 173 ASN A N 1
ATOM 1381 C CA . ASN A 1 173 ? 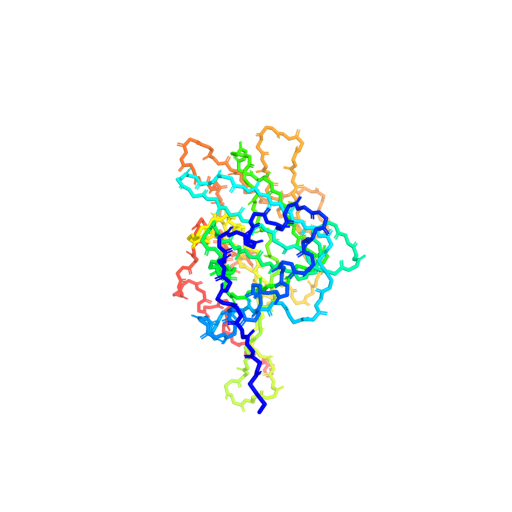-9.339 9.834 -16.387 1.00 67.62 173 ASN A CA 1
ATOM 1382 C C . ASN A 1 173 ? -8.690 8.532 -15.876 1.00 67.62 173 ASN A C 1
ATOM 1384 O O . ASN A 1 173 ? -9.374 7.738 -15.238 1.00 67.62 173 ASN A O 1
ATOM 1388 N N . ALA A 1 174 ? -7.411 8.297 -16.182 1.00 71.88 174 ALA A N 1
ATOM 1389 C CA . ALA A 1 174 ? -6.625 7.190 -15.660 1.00 71.88 174 ALA A CA 1
ATOM 1390 C C . ALA A 1 174 ? -5.400 7.734 -14.918 1.00 71.88 174 ALA A C 1
ATOM 1392 O O . ALA A 1 174 ? -4.718 8.642 -15.412 1.00 71.88 174 ALA A O 1
ATOM 1393 N N . THR A 1 175 ? -5.093 7.162 -13.754 1.00 81.25 175 THR A N 1
ATOM 1394 C CA . THR A 1 175 ? -3.816 7.428 -13.100 1.00 81.25 175 THR A CA 1
ATOM 1395 C C . THR A 1 175 ? -2.702 6.733 -13.863 1.00 81.25 175 THR A C 1
ATOM 1397 O O . THR A 1 175 ? -2.752 5.533 -14.151 1.00 81.25 175 THR A O 1
ATOM 1400 N N . VAL A 1 176 ? -1.672 7.509 -14.186 1.00 87.62 176 VAL A N 1
ATOM 1401 C CA . VAL A 1 176 ? -0.501 7.029 -14.911 1.00 87.62 176 VAL A CA 1
ATOM 1402 C C . VAL A 1 176 ? 0.731 7.215 -14.047 1.00 87.62 176 VAL A C 1
ATOM 1404 O O . VAL A 1 176 ? 1.062 8.335 -13.661 1.00 87.62 176 VAL A O 1
ATOM 1407 N N . ILE A 1 177 ? 1.469 6.136 -13.805 1.00 87.94 177 ILE A N 1
ATOM 1408 C CA . ILE A 1 177 ? 2.821 6.248 -13.256 1.00 87.94 177 ILE A CA 1
ATOM 1409 C C . ILE A 1 177 ? 3.782 6.413 -14.413 1.00 87.94 177 ILE A C 1
ATOM 1411 O O . ILE A 1 177 ? 3.797 5.626 -15.356 1.00 87.94 177 ILE A O 1
ATOM 1415 N N . ARG A 1 178 ? 4.609 7.443 -14.341 1.00 88.69 178 ARG A N 1
ATOM 1416 C CA . ARG A 1 178 ? 5.585 7.775 -15.367 1.00 88.69 178 ARG A CA 1
ATOM 1417 C C . ARG A 1 178 ? 6.982 7.622 -14.817 1.00 88.69 178 ARG A C 1
ATOM 1419 O O . ARG A 1 178 ? 7.280 8.130 -13.742 1.00 88.69 178 ARG A O 1
ATOM 1426 N N . LEU A 1 179 ? 7.847 6.973 -15.582 1.00 85.56 179 LEU A N 1
ATOM 1427 C CA . LEU A 1 179 ? 9.280 6.947 -15.319 1.00 85.56 179 LEU A CA 1
ATOM 1428 C C . LEU A 1 179 ? 9.978 7.891 -16.281 1.00 85.56 179 LEU A C 1
ATOM 1430 O O . LEU A 1 179 ? 9.683 7.910 -17.473 1.00 85.56 179 LEU A O 1
ATOM 1434 N N . PHE A 1 180 ? 10.945 8.634 -15.770 1.00 83.94 180 PHE A N 1
ATOM 1435 C CA . PHE A 1 180 ? 11.736 9.592 -16.529 1.00 83.94 180 PHE A CA 1
ATOM 1436 C C . PHE A 1 180 ? 13.197 9.357 -16.243 1.00 83.94 180 PHE A C 1
ATOM 1438 O O . PHE A 1 180 ? 13.549 9.096 -15.089 1.00 83.94 180 PHE A O 1
ATOM 1445 N N . ARG A 1 181 ? 14.066 9.579 -17.233 1.00 76.31 181 ARG A N 1
ATOM 1446 C CA . ARG A 1 181 ? 15.442 9.919 -16.873 1.00 76.31 181 ARG A CA 1
ATOM 1447 C C . ARG A 1 181 ? 15.441 11.294 -16.228 1.00 76.31 181 ARG A C 1
ATOM 1449 O O . ARG A 1 181 ? 14.708 12.169 -16.668 1.00 76.31 181 ARG A O 1
ATOM 1456 N N . ILE A 1 182 ? 16.263 11.529 -15.213 1.00 74.19 182 ILE A N 1
ATOM 1457 C CA . ILE A 1 182 ? 16.292 12.845 -14.541 1.00 74.19 182 ILE A CA 1
ATOM 1458 C C . ILE A 1 182 ? 16.674 13.982 -15.493 1.00 74.19 182 ILE A C 1
ATOM 1460 O O . ILE A 1 182 ? 16.172 15.091 -15.350 1.00 74.19 182 ILE A O 1
ATOM 1464 N N . SER A 1 183 ? 17.515 13.703 -16.491 1.00 76.00 183 SER A N 1
ATOM 1465 C CA . SER A 1 183 ? 17.877 14.662 -17.540 1.00 76.00 183 SER A CA 1
ATOM 1466 C C . SER A 1 183 ? 16.807 14.840 -18.623 1.00 76.00 183 SER A C 1
ATOM 1468 O O . SER A 1 183 ? 16.988 15.666 -19.514 1.00 76.00 183 SER A O 1
ATOM 1470 N N . GLU A 1 184 ? 15.738 14.044 -18.608 1.00 80.69 184 GLU A N 1
ATOM 1471 C CA . GLU A 1 184 ? 14.705 14.029 -19.641 1.00 80.69 184 GLU A CA 1
ATOM 1472 C C . GLU A 1 184 ? 13.388 14.590 -19.087 1.00 80.69 184 GLU A C 1
ATOM 1474 O O . GLU A 1 184 ? 12.914 14.230 -18.008 1.00 80.69 184 GLU A O 1
ATOM 1479 N N . SER A 1 185 ? 12.772 15.493 -19.849 1.00 83.00 185 SER A N 1
ATOM 1480 C CA . SER A 1 185 ? 11.451 16.043 -19.532 1.00 83.00 185 SER A CA 1
ATOM 1481 C C . SER A 1 185 ? 10.308 15.127 -19.969 1.00 83.00 185 SER A C 1
ATOM 1483 O O . SER A 1 185 ? 9.199 15.263 -19.466 1.00 83.00 185 SER A O 1
ATOM 1485 N N . ASN A 1 186 ? 10.568 14.204 -20.899 1.00 86.06 186 ASN A N 1
ATOM 1486 C CA . ASN A 1 186 ? 9.578 13.256 -21.397 1.00 86.06 186 ASN A CA 1
ATOM 1487 C C . ASN A 1 186 ? 9.700 11.920 -20.658 1.00 86.06 186 ASN A C 1
ATOM 1489 O O . ASN A 1 186 ? 10.822 11.471 -20.407 1.00 86.06 186 ASN A O 1
ATOM 1493 N N . PRO A 1 187 ? 8.573 11.268 -20.327 1.00 86.75 187 PRO A N 1
ATOM 1494 C CA . PRO A 1 187 ? 8.616 9.956 -19.711 1.00 86.75 187 PRO A CA 1
ATOM 1495 C C . PRO A 1 187 ? 9.128 8.928 -20.719 1.00 86.75 187 PRO A C 1
ATOM 1497 O O . PRO A 1 187 ? 8.743 8.933 -21.888 1.00 86.75 187 PRO A O 1
ATOM 1500 N N . ILE A 1 188 ? 9.977 8.021 -20.252 1.00 82.44 188 ILE A N 1
ATOM 1501 C CA . ILE A 1 188 ? 10.471 6.889 -21.043 1.00 82.44 188 ILE A CA 1
ATOM 1502 C C . ILE A 1 188 ? 9.468 5.738 -21.104 1.00 82.44 188 ILE A C 1
ATOM 1504 O O . ILE A 1 188 ? 9.490 4.937 -22.031 1.00 82.44 188 ILE A O 1
ATOM 1508 N N . VAL A 1 189 ? 8.643 5.632 -20.065 1.00 86.62 189 VAL A N 1
ATOM 1509 C CA . VAL A 1 189 ? 7.782 4.505 -19.737 1.00 86.62 189 VAL A CA 1
ATOM 1510 C C . VAL A 1 189 ? 6.618 5.070 -18.946 1.00 86.62 189 VAL A C 1
ATOM 1512 O O . VAL A 1 189 ? 6.798 5.910 -18.060 1.00 86.62 189 VAL A O 1
ATOM 1515 N N . HIS A 1 190 ? 5.433 4.584 -19.275 1.00 88.62 190 HIS A N 1
ATOM 1516 C CA . HIS A 1 190 ? 4.216 4.801 -18.520 1.00 88.62 190 HIS A CA 1
ATOM 1517 C C . HIS A 1 190 ? 3.659 3.459 -18.047 1.00 88.62 190 HIS A C 1
ATOM 1519 O O . HIS A 1 190 ? 3.835 2.429 -18.701 1.00 88.62 190 HIS A O 1
ATOM 1525 N N . PHE A 1 191 ? 2.972 3.498 -16.918 1.00 90.12 191 PHE A N 1
ATOM 1526 C CA . PHE A 1 191 ? 2.155 2.421 -16.397 1.00 90.12 191 PHE A CA 1
ATOM 1527 C C . PHE A 1 191 ? 0.762 2.992 -16.219 1.00 90.12 191 PHE A C 1
ATOM 1529 O O . PHE A 1 191 ? 0.565 3.895 -15.408 1.00 90.12 191 PHE A O 1
ATOM 1536 N N . GLU A 1 192 ? -0.174 2.513 -17.021 1.00 90.62 192 GLU A N 1
ATOM 1537 C CA . GLU A 1 192 ? -1.542 3.020 -17.047 1.00 90.62 192 GLU A CA 1
ATOM 1538 C C . GLU A 1 192 ? -2.480 1.943 -16.521 1.00 90.62 192 GLU A C 1
ATOM 1540 O O . GLU A 1 192 ? -2.388 0.780 -16.924 1.00 90.62 192 GLU A O 1
ATOM 1545 N N . TRP A 1 193 ? -3.371 2.321 -15.610 1.00 91.31 193 TRP A N 1
ATOM 1546 C CA . TRP A 1 193 ? -4.398 1.415 -15.122 1.00 91.31 193 TRP A CA 1
ATOM 1547 C C . TRP A 1 193 ? -5.399 1.066 -16.227 1.00 91.31 193 TRP A C 1
ATOM 1549 O O . TRP A 1 193 ? -5.950 1.944 -16.892 1.00 91.31 193 TRP A O 1
ATOM 1559 N N . ASN A 1 194 ? -5.664 -0.226 -16.410 1.00 89.94 194 ASN A N 1
ATOM 1560 C CA . ASN A 1 194 ? -6.663 -0.729 -17.338 1.00 89.94 194 ASN A CA 1
ATOM 1561 C C . ASN A 1 194 ? -7.860 -1.287 -16.569 1.00 89.94 194 ASN A C 1
ATOM 1563 O O . ASN A 1 194 ? -7.887 -2.455 -16.175 1.00 89.94 194 ASN A O 1
ATOM 1567 N N . SER A 1 195 ? -8.888 -0.455 -16.418 1.00 88.44 195 SER A N 1
ATOM 1568 C CA .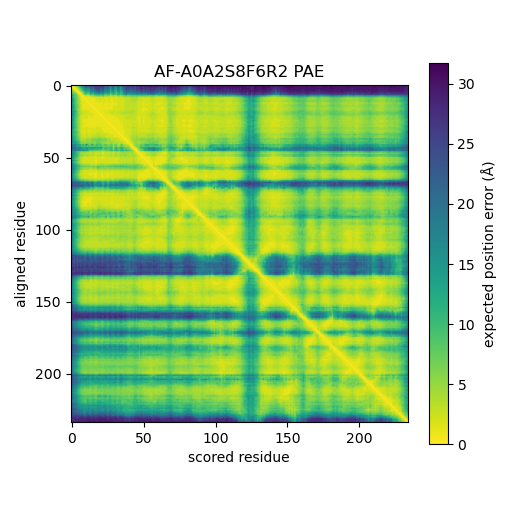 SER A 1 195 ? -10.109 -0.799 -15.685 1.00 88.44 195 SER A CA 1
ATOM 1569 C C . SER A 1 195 ? -10.912 -1.949 -16.301 1.00 88.44 195 SER A C 1
ATOM 1571 O O . SER A 1 195 ? -11.713 -2.565 -15.606 1.00 88.44 195 SER A O 1
ATOM 1573 N N . GLN A 1 196 ? -10.704 -2.283 -17.582 1.00 88.56 196 GLN A N 1
ATOM 1574 C CA . GLN A 1 196 ? -11.412 -3.400 -18.221 1.00 88.56 196 GLN A CA 1
ATOM 1575 C C . GLN A 1 196 ? -10.914 -4.763 -17.740 1.00 88.56 196 GLN A C 1
ATOM 1577 O O . GLN A 1 196 ? -11.687 -5.719 -17.720 1.00 88.56 196 GLN A O 1
ATOM 1582 N N . ILE A 1 197 ? -9.629 -4.857 -17.391 1.00 89.69 197 ILE A N 1
ATOM 1583 C CA . ILE A 1 197 ? -8.993 -6.103 -16.942 1.00 89.69 197 ILE A CA 1
ATOM 1584 C C . ILE A 1 197 ? -8.569 -6.057 -15.470 1.00 89.69 197 ILE A C 1
ATOM 1586 O O . ILE A 1 197 ? -8.198 -7.092 -14.930 1.00 89.69 197 ILE A O 1
ATOM 1590 N N . GLY A 1 198 ? -8.644 -4.888 -14.824 1.00 89.31 198 GLY A N 1
ATOM 1591 C CA . GLY A 1 198 ? -8.269 -4.713 -13.421 1.00 89.31 198 GLY A CA 1
ATOM 1592 C C . GLY A 1 198 ? -6.763 -4.832 -13.183 1.00 89.31 198 GLY A C 1
ATOM 1593 O O . GLY A 1 198 ? -6.347 -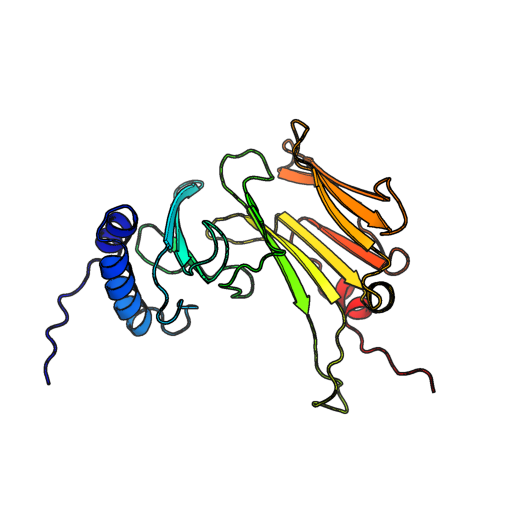5.365 -12.157 1.00 89.31 198 GLY A O 1
ATOM 1594 N N . GLU A 1 199 ? -5.942 -4.388 -14.139 1.00 91.69 199 GLU A N 1
ATOM 1595 C CA . GLU A 1 199 ? -4.479 -4.479 -14.061 1.00 91.69 199 GLU A CA 1
ATOM 1596 C C . GLU A 1 199 ? -3.795 -3.267 -14.703 1.00 91.69 199 GLU A C 1
ATOM 1598 O O . GLU A 1 199 ? -4.365 -2.575 -15.547 1.00 91.69 199 GLU A O 1
ATOM 1603 N N . PHE A 1 200 ? -2.532 -3.026 -14.348 1.00 91.00 200 PHE A N 1
ATOM 1604 C CA . PHE A 1 200 ? -1.704 -2.039 -15.039 1.00 91.00 200 PHE A CA 1
ATOM 1605 C C . PHE A 1 200 ? -1.205 -2.569 -16.382 1.00 91.00 200 PHE A C 1
ATOM 1607 O O . PHE A 1 200 ? -0.486 -3.570 -16.448 1.00 91.00 200 PHE A O 1
ATOM 1614 N N . ASN A 1 201 ? -1.466 -1.813 -17.446 1.00 89.06 201 ASN A N 1
ATOM 1615 C CA . ASN A 1 201 ? -0.749 -1.946 -18.704 1.00 89.06 201 ASN A CA 1
ATOM 1616 C C . ASN A 1 201 ? 0.686 -1.449 -18.483 1.00 89.06 201 ASN A C 1
ATOM 1618 O O . ASN A 1 201 ? 0.935 -0.244 -18.394 1.00 89.06 201 ASN A O 1
ATOM 1622 N N . CYS A 1 202 ? 1.633 -2.378 -18.365 1.00 83.19 202 CYS A N 1
ATOM 1623 C CA . CYS A 1 202 ? 3.019 -2.069 -18.044 1.00 83.19 202 CYS A CA 1
ATOM 1624 C C . CYS A 1 202 ? 3.997 -2.729 -19.027 1.00 83.19 202 CYS A C 1
ATOM 1626 O O . CYS A 1 202 ? 3.856 -3.912 -19.348 1.00 83.19 202 CYS A O 1
ATOM 1628 N N . PRO A 1 203 ? 5.028 -2.009 -19.509 1.00 82.62 203 PRO A N 1
ATOM 1629 C CA . PRO A 1 203 ? 6.163 -2.671 -20.121 1.00 82.62 203 PRO A CA 1
ATOM 1630 C C . PRO A 1 203 ? 6.918 -3.440 -19.039 1.00 82.62 203 PRO A C 1
ATOM 1632 O O . PRO A 1 203 ? 7.242 -2.905 -17.981 1.00 82.62 203 PRO A O 1
ATOM 1635 N N . ASN A 1 204 ? 7.244 -4.691 -19.341 1.00 78.94 204 ASN A N 1
ATOM 1636 C CA . ASN A 1 204 ? 7.905 -5.603 -18.409 1.00 78.94 204 ASN A CA 1
ATOM 1637 C C . ASN A 1 204 ? 9.247 -5.084 -17.868 1.00 78.94 204 ASN A C 1
ATOM 1639 O O . ASN A 1 204 ? 9.678 -5.504 -16.795 1.00 78.94 204 ASN A O 1
ATOM 1643 N N . GLY A 1 205 ? 9.921 -4.214 -18.628 1.00 76.94 205 GLY A N 1
ATOM 1644 C CA . GLY A 1 205 ? 11.304 -3.820 -18.382 1.00 76.94 205 GLY A CA 1
ATOM 1645 C C . GLY A 1 205 ? 12.292 -4.982 -18.547 1.00 76.94 205 GLY A C 1
ATOM 1646 O O . GLY A 1 205 ? 11.933 -6.105 -18.914 1.00 76.94 205 GLY A O 1
ATOM 1647 N N . SER A 1 206 ? 13.562 -4.698 -18.285 1.00 72.50 206 SER A N 1
ATOM 1648 C CA . SER A 1 206 ? 14.663 -5.657 -18.288 1.00 72.50 206 SER A CA 1
ATOM 1649 C C . SER A 1 206 ? 15.852 -5.127 -17.478 1.00 72.50 206 SER A C 1
ATOM 1651 O O . SER A 1 206 ? 15.965 -3.930 -17.202 1.00 72.50 206 SER A O 1
ATOM 1653 N N . LEU A 1 207 ? 16.823 -5.997 -17.175 1.00 69.62 207 LEU A N 1
ATOM 1654 C CA . LEU A 1 207 ? 18.130 -5.580 -16.641 1.00 69.62 207 LEU A CA 1
ATOM 1655 C C . LEU A 1 207 ? 18.797 -4.503 -17.513 1.00 69.62 207 LEU A C 1
ATOM 1657 O O . LEU A 1 207 ? 19.420 -3.577 -16.990 1.00 69.62 207 LEU A O 1
ATOM 1661 N N . SER A 1 208 ? 18.674 -4.587 -18.844 1.00 72.56 208 SER A N 1
ATOM 1662 C CA . SER A 1 208 ? 19.190 -3.570 -19.775 1.00 72.56 208 SER A CA 1
ATOM 1663 C C . SER A 1 208 ? 18.515 -2.212 -19.591 1.00 72.56 208 SER A C 1
ATOM 1665 O O . SER A 1 208 ? 19.214 -1.195 -19.593 1.00 72.56 208 SER A O 1
ATOM 1667 N N . ASP A 1 209 ? 17.214 -2.199 -19.327 1.00 75.69 209 ASP A N 1
ATOM 1668 C CA . ASP A 1 209 ? 16.448 -0.975 -19.072 1.00 75.69 209 ASP A CA 1
ATOM 1669 C C . ASP A 1 209 ? 16.692 -0.431 -17.658 1.00 75.69 209 ASP A C 1
ATOM 1671 O O . ASP A 1 209 ? 16.498 0.751 -17.388 1.00 75.69 209 ASP A O 1
ATOM 1675 N N . GLY A 1 210 ? 17.186 -1.289 -16.761 1.00 78.75 210 GLY A N 1
ATOM 1676 C CA . GLY A 1 210 ? 17.455 -0.973 -15.364 1.00 78.75 210 GLY A CA 1
ATOM 1677 C C . GLY A 1 210 ? 16.239 -1.148 -14.463 1.00 78.75 210 GLY A C 1
ATOM 1678 O O . GLY A 1 210 ? 16.375 -1.040 -13.255 1.00 78.75 210 GLY A O 1
ATOM 1679 N N . PHE A 1 211 ? 15.067 -1.477 -14.987 1.00 84.00 211 PHE A N 1
ATOM 1680 C CA . PHE A 1 211 ? 13.908 -1.773 -14.154 1.00 84.00 211 PHE A CA 1
ATOM 1681 C C . PHE A 1 211 ? 13.207 -3.042 -14.627 1.00 84.00 211 PHE A C 1
ATOM 1683 O O . PHE A 1 211 ? 13.310 -3.410 -15.793 1.00 84.00 211 PHE A O 1
ATOM 1690 N N . ILE A 1 212 ? 12.482 -3.696 -13.726 1.00 86.81 212 ILE A N 1
ATOM 1691 C CA . ILE A 1 212 ? 11.459 -4.691 -14.060 1.00 86.81 212 ILE A CA 1
ATOM 1692 C C . ILE A 1 212 ? 10.148 -4.188 -13.474 1.00 86.81 212 ILE A C 1
ATOM 1694 O O . ILE A 1 212 ? 10.126 -3.743 -12.331 1.00 86.81 212 ILE A O 1
ATOM 1698 N N . ALA A 1 213 ? 9.062 -4.276 -14.231 1.00 89.00 213 ALA A N 1
ATOM 1699 C CA . ALA A 1 213 ? 7.724 -3.959 -13.754 1.00 89.00 213 ALA A CA 1
ATOM 1700 C C . ALA A 1 213 ? 6.762 -5.103 -14.077 1.00 89.00 213 ALA A C 1
ATOM 1702 O O . ALA A 1 213 ? 6.813 -5.675 -15.168 1.00 89.00 213 ALA A O 1
ATOM 1703 N N . ARG A 1 214 ? 5.900 -5.461 -13.123 1.00 90.25 214 ARG A N 1
ATOM 1704 C CA . ARG A 1 214 ? 4.866 -6.490 -13.297 1.00 90.25 214 ARG A CA 1
ATOM 1705 C C . ARG A 1 214 ? 3.611 -6.138 -12.508 1.00 90.25 214 ARG A C 1
ATOM 1707 O O . ARG A 1 214 ? 3.752 -5.656 -11.382 1.00 90.25 214 ARG A O 1
ATOM 1714 N N . PRO A 1 215 ? 2.411 -6.456 -13.023 1.00 90.31 215 PRO A N 1
ATOM 1715 C CA . PRO A 1 215 ? 1.228 -6.507 -12.183 1.00 90.31 215 PRO A CA 1
ATOM 1716 C C . PRO A 1 215 ? 1.432 -7.581 -11.111 1.00 90.31 215 PRO A C 1
ATOM 1718 O O . PRO A 1 215 ? 1.990 -8.647 -11.394 1.00 90.31 215 PRO A O 1
ATOM 1721 N N . GLY A 1 216 ? 1.001 -7.328 -9.878 1.00 87.12 216 GLY A N 1
ATOM 1722 C CA . GLY A 1 216 ? 1.215 -8.297 -8.806 1.00 87.12 216 GLY A CA 1
ATOM 1723 C C . GLY A 1 216 ? 2.654 -8.371 -8.295 1.00 87.12 216 GLY A C 1
ATOM 1724 O O . GLY A 1 216 ? 3.424 -7.412 -8.314 1.00 87.12 216 GLY A O 1
ATOM 1725 N N . GLN A 1 217 ? 3.012 -9.553 -7.793 1.00 83.81 217 GLN A N 1
ATOM 1726 C CA . GLN A 1 217 ? 4.370 -9.846 -7.350 1.00 83.81 217 GLN A CA 1
ATOM 1727 C C . GLN A 1 217 ? 5.252 -10.240 -8.534 1.00 83.81 217 GLN A C 1
ATOM 1729 O O . GLN A 1 217 ? 4.829 -10.975 -9.424 1.00 83.81 217 GLN A O 1
ATOM 1734 N N . ILE A 1 218 ? 6.513 -9.812 -8.497 1.00 83.44 218 ILE A N 1
ATOM 1735 C CA . ILE A 1 218 ? 7.531 -10.294 -9.430 1.00 83.44 218 ILE A CA 1
ATOM 1736 C C . ILE A 1 218 ? 8.035 -11.660 -8.923 1.00 83.44 218 ILE A C 1
ATOM 1738 O O . ILE A 1 218 ? 8.427 -11.753 -7.756 1.00 83.44 218 ILE A O 1
ATOM 1742 N N . PRO A 1 219 ? 8.021 -12.713 -9.759 1.00 82.00 219 PRO A N 1
ATOM 1743 C CA . PRO A 1 219 ? 8.604 -14.014 -9.437 1.00 82.00 219 PRO A CA 1
ATOM 1744 C C . PRO A 1 219 ? 10.078 -13.916 -9.025 1.00 82.00 219 PRO A C 1
ATOM 1746 O O . PRO A 1 219 ? 10.837 -13.159 -9.628 1.00 82.00 219 PRO A O 1
ATOM 1749 N N . LEU A 1 220 ? 10.486 -14.672 -8.000 1.00 76.12 220 LEU A N 1
ATOM 1750 C CA . LEU A 1 220 ? 11.825 -14.567 -7.404 1.00 76.12 220 LEU A CA 1
ATOM 1751 C C . LEU A 1 220 ? 12.950 -14.823 -8.416 1.00 76.12 220 LEU A C 1
ATOM 1753 O O . LEU A 1 220 ? 13.952 -14.115 -8.389 1.00 76.12 220 LEU A O 1
ATOM 1757 N N . ASP A 1 221 ? 12.757 -15.767 -9.333 1.00 78.44 221 ASP A N 1
ATOM 1758 C CA . ASP A 1 221 ? 13.685 -16.112 -10.415 1.00 78.44 221 ASP A CA 1
ATOM 1759 C C . ASP A 1 221 ? 13.996 -14.922 -11.335 1.00 78.44 221 ASP A C 1
ATOM 1761 O O . ASP A 1 221 ? 15.116 -14.786 -11.820 1.00 78.44 221 ASP A O 1
ATOM 1765 N N . LEU A 1 222 ? 13.042 -14.003 -11.518 1.00 73.44 222 LEU A N 1
ATOM 1766 C CA . LEU A 1 222 ? 13.258 -12.762 -12.270 1.00 73.44 222 LEU A CA 1
ATOM 1767 C C . LEU A 1 222 ? 13.964 -11.674 -11.448 1.00 73.44 222 LEU A C 1
ATOM 1769 O O . LEU A 1 222 ? 14.454 -10.694 -12.011 1.00 73.44 222 LEU A O 1
ATOM 1773 N N . ILE A 1 223 ? 13.999 -11.821 -10.123 1.00 75.44 223 ILE A N 1
ATOM 1774 C CA . ILE A 1 223 ? 14.598 -10.859 -9.193 1.00 75.44 223 ILE A CA 1
ATOM 1775 C C . ILE A 1 223 ? 16.048 -11.229 -8.872 1.00 75.44 223 ILE A C 1
ATOM 1777 O O . ILE A 1 223 ? 16.829 -10.331 -8.562 1.00 75.44 223 ILE A O 1
ATOM 1781 N N . GLU A 1 224 ? 16.432 -12.508 -8.966 1.00 72.75 224 GLU A N 1
ATOM 1782 C CA . GLU A 1 224 ? 17.760 -13.004 -8.569 1.00 72.75 224 GLU A CA 1
ATOM 1783 C C . GLU A 1 224 ? 18.905 -12.135 -9.108 1.00 72.75 224 GLU A C 1
ATOM 1785 O O . GLU A 1 224 ? 19.762 -11.690 -8.346 1.00 72.75 224 GLU A O 1
ATOM 1790 N N . ASP A 1 225 ? 18.883 -11.795 -10.397 1.00 69.25 225 ASP A N 1
ATOM 1791 C CA . ASP A 1 225 ? 19.929 -10.981 -11.026 1.00 69.25 225 ASP A CA 1
ATOM 1792 C C . ASP A 1 225 ? 19.905 -9.492 -10.628 1.00 69.25 225 ASP A C 1
ATOM 1794 O O . ASP A 1 225 ? 20.924 -8.800 -10.751 1.00 69.25 225 ASP A O 1
ATOM 1798 N N . PHE A 1 226 ? 18.764 -8.983 -10.151 1.00 68.25 226 PHE A N 1
ATOM 1799 C CA . PHE A 1 226 ? 18.601 -7.621 -9.624 1.00 68.25 226 PHE A CA 1
ATOM 1800 C C . PHE A 1 226 ? 19.126 -7.495 -8.191 1.00 68.25 226 PHE A C 1
ATOM 1802 O O . PHE A 1 226 ? 19.667 -6.453 -7.821 1.00 68.25 226 PHE A O 1
ATOM 1809 N N . ILE A 1 227 ? 18.984 -8.552 -7.389 1.00 66.94 227 ILE A N 1
ATOM 1810 C CA . ILE A 1 227 ? 19.421 -8.564 -5.988 1.00 66.94 227 ILE A CA 1
ATOM 1811 C C . ILE A 1 227 ? 20.842 -9.097 -5.808 1.00 66.94 227 ILE A C 1
ATOM 1813 O O . ILE A 1 227 ? 21.395 -8.951 -4.721 1.00 66.94 227 ILE A O 1
ATOM 1817 N N . ARG A 1 228 ? 21.467 -9.671 -6.845 1.00 65.81 228 ARG A N 1
ATOM 1818 C CA . ARG A 1 228 ? 22.852 -10.151 -6.759 1.00 65.81 228 ARG A CA 1
ATOM 1819 C C . ARG A 1 228 ? 23.812 -9.040 -6.303 1.00 65.81 228 ARG A C 1
ATOM 1821 O O . ARG A 1 228 ? 23.802 -7.941 -6.873 1.00 65.81 228 ARG A O 1
ATOM 1828 N N . PRO A 1 229 ? 24.666 -9.316 -5.300 1.00 59.19 229 PRO A N 1
ATOM 1829 C CA . PRO A 1 229 ? 25.722 -8.409 -4.887 1.00 59.19 229 PRO A CA 1
ATOM 1830 C C . PRO A 1 229 ? 26.577 -7.935 -6.066 1.00 59.19 229 PRO A C 1
ATOM 1832 O O . PRO A 1 229 ? 26.915 -8.714 -6.953 1.00 59.19 229 PRO A O 1
ATOM 1835 N N . ILE A 1 230 ? 26.964 -6.656 -6.067 1.00 57.88 230 ILE A N 1
ATOM 1836 C CA . ILE A 1 230 ? 28.007 -6.181 -6.981 1.00 57.88 230 ILE A CA 1
ATOM 1837 C C . ILE A 1 230 ? 29.323 -6.769 -6.477 1.00 57.88 230 ILE A C 1
ATOM 1839 O O . ILE A 1 230 ? 29.860 -6.284 -5.473 1.00 57.88 230 ILE A O 1
ATOM 1843 N N . GLU A 1 231 ? 29.839 -7.788 -7.162 1.00 57.66 231 GLU A N 1
ATOM 1844 C CA . GLU A 1 231 ? 31.256 -8.119 -7.069 1.00 57.66 231 GLU A CA 1
ATOM 1845 C C . GLU A 1 231 ? 32.014 -6.853 -7.463 1.00 57.66 231 GLU A C 1
ATOM 1847 O O . GLU A 1 231 ? 31.834 -6.305 -8.552 1.00 57.66 231 GLU A O 1
ATOM 1852 N N . SER A 1 232 ? 32.756 -6.285 -6.514 1.00 47.09 232 SER A N 1
ATOM 1853 C CA . SER A 1 232 ? 33.637 -5.165 -6.816 1.00 47.09 232 SER A CA 1
ATOM 1854 C C . SER A 1 232 ? 34.585 -5.641 -7.904 1.00 47.09 232 SER A C 1
ATOM 1856 O O . SER A 1 232 ? 35.331 -6.582 -7.653 1.00 47.09 232 SER A O 1
ATOM 1858 N N . ALA A 1 233 ? 34.520 -5.019 -9.083 1.00 41.16 233 ALA A N 1
ATOM 1859 C CA . ALA A 1 233 ? 35.576 -5.154 -10.071 1.00 41.16 233 ALA A CA 1
ATOM 1860 C C . ALA A 1 233 ? 36.902 -4.840 -9.363 1.00 41.16 233 ALA A C 1
ATOM 1862 O O . ALA A 1 233 ? 37.029 -3.762 -8.771 1.00 41.16 233 ALA A O 1
ATOM 1863 N N . GLU A 1 234 ? 37.798 -5.826 -9.332 1.00 34.16 234 GLU A N 1
ATOM 1864 C CA . GLU A 1 234 ? 39.205 -5.631 -8.970 1.00 34.16 234 GLU A CA 1
ATOM 1865 C C . GLU A 1 234 ? 39.882 -4.658 -9.941 1.00 34.16 234 GLU A C 1
ATOM 1867 O O . GLU A 1 234 ? 39.556 -4.695 -11.154 1.00 34.16 234 GLU A O 1
#

Sequence (234 aa):
MNTNTASIDPSLEVARLLTPERQSAYERLREWWFENQPDAPILSGSEIGHVEKYDVDDETIYVIFSGANGKHEGGICLVDSTGKINPIFQGNNYLTEEDRFMDVNGDGIPEIISVTTMGGKHESNPNRIVTNTTNIDIIPVNRVQKPLLRILFDKRKFRESSKWRWELDNSSNATVIRLFRISESNPIVHFEWNSQIGEFNCPNGSLSDGFIARPGQIPLDLIEDFIRPIESAE

Secondary structure (DSSP, 8-state):
---------HHHHHHHTTSTTHHHHHHHHHHHHHHH-TTS----S--EEEEEEEEETTEEEEEEEESSS-SSSEEEEEEETTS-EE--GGG--EE-TT-EEE-SSSSS--EEEEEEEE--EETTEEEEE---EEEEEEEESSSS---SEEEEEEHHHHSSTTSEEEEEE-SSSS-EEEEEETT-SS-SEEEEEETTTTEEE---EETTTTEEEEESPPPHHHHHHHHS------